Protein 5GKV (pdb70)

InterPro domains:
  IPR001466 Beta-lactamase-related [PF00144] (16-356)
  IPR012338 Beta-lactamase/transpeptidase-like [G3DSA:3.40.710.10] (5-374)
  IPR012338 Beta-lactamase/transpeptidase-like [SSF56601] (8-370)
  IPR052907 Beta-lactamase/esterase domain-containing protein [PTHR43319] (2-372)

Radius of gyration: 19.1 Å; Cα contacts (8 Å, |Δi|>4): 944; chains: 1; bounding box: 43×51×44 Å

Sequence (371 aa):
TDITGVCPDRFAAVREVFEQNFADGGELGARFAFAIEGEVVVDLMGGFADRKRQVPFGPDTLTALFSSTTKAVAALLIARLVDEGRLAYDQAVADVWPEFAQAGKDAVTVEQALSHQAGLSGFPDETDPAIWFDWDATCAKLAAMAPLFPIGSASGYHPVTYGYLAGEIFRRVDGRTMGTALREDICEPLGLDLWIGLPDSEHDRVADLMRPTAMPQFGEINPAVEAAFFKPWSSPKGAAEWRRVEIPSANGHATAPALARLMGALAHGGTLDGRSLITPAGIKAATAERLRGRDLVLPYEISWGAGFMRNEPNFYYGPTAEAFGHSGWGGSCAFADPTRGVSGAYVMNKQGNALIGDPRSVRLIEAAYASL

Structure (mmCIF, N/CA/C/O backbone):
data_5GKV
#
_entry.id   5GKV
#
_cell.length_a   58.277
_cell.length_b   67.308
_cell.length_c   92.093
_cell.angle_alpha   90.000
_cell.angle_beta   90.000
_cell.angle_gamma   90.000
#
_symmetry.space_group_name_H-M   'P 21 21 21'
#
loop_
_entity.id
_entity.type
_entity.pdbx_description
1 polymer 'Esterase A'
2 water water
#
loop_
_atom_site.group_PDB
_atom_site.id
_atom_site.type_symbol
_atom_site.label_atom_id
_atom_site.label_alt_id
_atom_site.label_comp_id
_atom_site.label_asym_id
_atom_site.label_entity_id
_atom_site.label_seq_id
_atom_site.pdbx_PDB_ins_code
_atom_site.Cartn_x
_atom_site.Cartn_y
_atom_site.Cartn_z
_atom_site.occupancy
_atom_s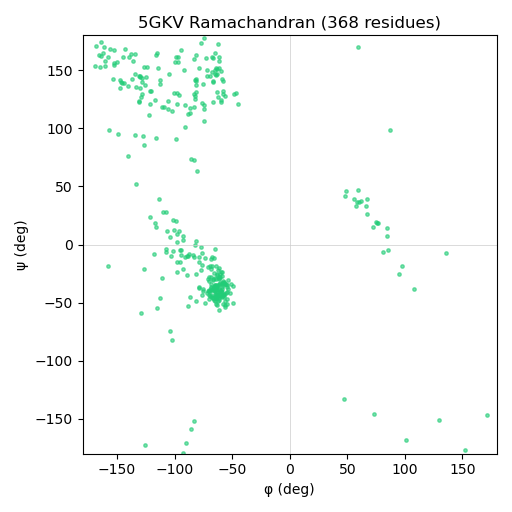ite.B_iso_or_equiv
_atom_site.auth_seq_id
_atom_site.auth_comp_id
_atom_site.auth_asym_id
_atom_site.auth_atom_id
_atom_site.pdbx_PDB_model_num
ATOM 1 N N . THR A 1 14 ? 41.099 12.607 -5.192 1.00 35.71 2 THR A N 1
ATOM 2 C CA . THR A 1 14 ? 41.079 14.076 -5.236 1.00 37.26 2 THR A CA 1
ATOM 3 C C . THR A 1 14 ? 42.004 14.619 -6.335 1.00 37.65 2 THR A C 1
ATOM 4 O O . THR A 1 14 ? 43.161 14.205 -6.450 1.00 44.00 2 THR A O 1
ATOM 8 N N . ASP A 1 15 ? 41.493 15.559 -7.126 1.00 32.55 3 ASP A N 1
ATOM 9 C CA . ASP A 1 15 ? 42.268 16.196 -8.183 1.00 27.65 3 ASP A CA 1
ATOM 10 C C . ASP A 1 15 ? 42.993 17.396 -7.587 1.00 24.55 3 ASP A C 1
ATOM 11 O O . ASP A 1 15 ? 42.356 18.361 -7.155 1.00 27.28 3 ASP A O 1
ATOM 16 N N . ILE A 1 16 ? 44.317 17.316 -7.518 1.00 22.51 4 ILE A N 1
ATOM 17 C CA . ILE A 1 16 ? 45.159 18.422 -7.071 1.00 21.69 4 ILE A CA 1
ATOM 18 C C . ILE A 1 16 ? 45.672 19.119 -8.320 1.00 23.11 4 ILE A C 1
ATOM 19 O O . ILE A 1 16 ? 46.172 18.453 -9.235 1.00 21.38 4 ILE A O 1
ATOM 24 N N . THR A 1 17 ? 45.545 20.444 -8.374 1.00 17.10 5 THR A N 1
ATOM 25 C CA . THR A 1 17 ? 46.002 21.197 -9.534 1.00 17.97 5 THR A CA 1
ATOM 26 C C . THR A 1 17 ? 46.789 22.419 -9.077 1.00 18.85 5 THR A C 1
ATOM 27 O O . THR A 1 17 ? 46.738 22.823 -7.908 1.00 16.56 5 THR A O 1
ATOM 31 N N . GLY A 1 18 ? 47.538 23.004 -10.015 1.00 19.19 6 GLY A N 1
ATOM 32 C CA . GLY A 1 18 ? 48.312 24.196 -9.713 1.00 14.18 6 GLY A CA 1
ATOM 33 C C . GLY A 1 18 ? 49.760 24.071 -10.147 1.00 18.14 6 GLY A C 1
ATOM 34 O O . GLY A 1 18 ? 50.073 23.326 -11.082 1.00 20.93 6 GLY A O 1
ATOM 35 N N . VAL A 1 19 ? 50.665 24.756 -9.463 1.00 16.56 7 VAL A N 1
ATOM 36 C CA . VAL A 1 19 ? 52.075 24.733 -9.821 1.00 16.80 7 VAL A CA 1
ATOM 37 C C . VAL A 1 19 ? 52.856 24.226 -8.619 1.00 19.88 7 VAL A C 1
ATOM 38 O O . VAL A 1 19 ? 52.604 24.635 -7.477 1.00 17.27 7 VAL A O 1
ATOM 42 N N . CYS A 1 20 ? 53.746 23.280 -8.867 1.00 16.50 8 CYS A N 1
ATOM 43 C CA . CYS A 1 20 ? 54.593 22.762 -7.800 1.00 22.58 8 CYS A CA 1
ATOM 44 C C . CYS A 1 20 ? 55.832 22.164 -8.441 1.00 17.28 8 CYS A C 1
ATOM 45 O O . CYS A 1 20 ? 55.786 21.034 -8.942 1.00 21.16 8 CYS A O 1
ATOM 48 N N . PRO A 1 21 ? 56.939 22.905 -8.477 1.00 20.63 9 PRO A N 1
ATOM 49 C CA . PRO A 1 21 ? 58.151 22.395 -9.123 1.00 23.44 9 PRO A CA 1
ATOM 50 C C . PRO A 1 21 ? 58.647 21.134 -8.433 1.00 26.11 9 PRO A C 1
ATOM 51 O O . PRO A 1 21 ? 58.287 20.827 -7.294 1.00 19.61 9 PRO A O 1
ATOM 55 N N . ASP A 1 22 ? 59.480 20.392 -9.170 1.00 19.68 10 ASP A N 1
ATOM 56 C CA . ASP A 1 22 ? 60.118 19.188 -8.647 1.00 23.60 10 ASP A CA 1
ATOM 57 C C . ASP A 1 22 ? 60.774 19.424 -7.280 1.00 21.77 10 ASP A C 1
ATOM 58 O O . ASP A 1 22 ? 60.765 18.539 -6.414 1.00 20.00 10 ASP A O 1
ATOM 63 N N . ARG A 1 23 ? 61.345 20.612 -7.067 1.00 21.67 11 ARG A N 1
ATOM 64 C CA . ARG A 1 23 ? 61.986 20.883 -5.783 1.00 25.13 11 ARG A CA 1
ATOM 65 C C . ARG A 1 23 ? 61.017 20.721 -4.616 1.00 22.36 11 ARG A C 1
ATOM 66 O O . ARG A 1 23 ? 61.429 20.314 -3.521 1.00 22.37 11 ARG A O 1
ATOM 74 N N . PHE A 1 24 ? 59.727 21.004 -4.831 1.00 21.05 12 PHE A N 1
ATOM 75 C CA . PHE A 1 24 ? 58.742 20.996 -3.755 1.00 20.80 12 PHE A CA 1
ATOM 76 C C . PHE A 1 24 ? 57.766 19.826 -3.870 1.00 19.37 12 PHE A C 1
ATOM 77 O O . PHE A 1 24 ? 56.634 19.905 -3.381 1.00 17.29 12 PHE A O 1
ATOM 85 N N . ALA A 1 25 ? 58.207 18.716 -4.476 1.00 19.90 13 ALA A N 1
ATOM 86 C CA . ALA A 1 25 ? 57.338 17.550 -4.615 1.00 16.36 13 ALA A CA 1
ATOM 87 C C . ALA A 1 25 ? 56.775 17.093 -3.276 1.00 16.85 13 ALA A C 1
ATOM 88 O O . ALA A 1 25 ? 55.644 16.614 -3.219 1.00 15.08 13 ALA A O 1
ATOM 90 N N . ALA A 1 26 ? 57.547 17.218 -2.188 1.00 16.21 14 ALA A N 1
ATOM 91 C CA . ALA A 1 26 ? 57.033 16.813 -0.879 1.00 19.52 14 ALA A CA 1
ATOM 92 C C . ALA A 1 26 ? 55.796 17.617 -0.480 1.00 18.58 14 ALA A C 1
ATOM 93 O O . ALA A 1 26 ? 54.898 17.093 0.197 1.00 14.95 14 ALA A O 1
ATOM 95 N N . VAL A 1 27 ? 55.731 18.884 -0.881 1.00 15.12 15 VAL A N 1
ATOM 96 C CA . VAL A 1 27 ? 54.554 19.689 -0.563 1.00 17.45 15 VAL A CA 1
ATOM 97 C C . VAL A 1 27 ? 53.319 19.110 -1.244 1.00 14.99 15 VAL A C 1
ATOM 98 O O . VAL A 1 27 ? 52.262 18.963 -0.620 1.00 19.73 15 VAL A O 1
ATOM 102 N N . ARG A 1 28 ? 53.434 18.772 -2.538 1.00 15.03 16 ARG A N 1
ATOM 103 C CA . ARG A 1 28 ? 52.294 18.176 -3.236 1.00 17.96 16 ARG A CA 1
ATOM 104 C C . ARG A 1 28 ? 51.868 16.870 -2.577 1.00 19.58 16 ARG A C 1
ATOM 105 O O . ARG A 1 28 ? 50.668 16.596 -2.439 1.00 18.55 16 ARG A O 1
ATOM 113 N N . GLU A 1 29 ? 52.836 16.056 -2.139 1.00 18.00 17 GLU A N 1
ATOM 114 C CA . GLU A 1 29 ? 52.502 14.795 -1.477 1.00 18.71 17 GLU A CA 1
ATOM 115 C C . GLU A 1 29 ? 51.702 15.032 -0.200 1.00 16.58 17 GLU A C 1
ATOM 116 O O . GLU A 1 29 ? 50.681 14.369 0.042 1.00 16.43 17 GLU A O 1
ATOM 122 N N . VAL A 1 30 ? 52.172 15.955 0.643 1.00 14.38 18 VAL A N 1
ATOM 123 C CA . VAL A 1 30 ? 51.482 16.267 1.894 1.00 14.89 18 VAL A CA 1
ATOM 124 C C . VAL A 1 30 ? 50.110 16.861 1.613 1.00 14.41 18 VAL A C 1
ATOM 125 O O . VAL A 1 30 ? 49.116 16.506 2.268 1.00 15.91 18 VAL A O 1
ATOM 129 N N . PHE A 1 31 ? 50.039 17.770 0.628 1.00 13.25 19 PHE A N 1
ATOM 130 C CA . PHE A 1 31 ? 48.774 18.370 0.217 1.00 17.33 19 PHE A CA 1
ATOM 131 C C . PHE A 1 31 ? 47.771 17.292 -0.180 1.00 19.09 19 PHE A C 1
ATOM 132 O O . PHE A 1 31 ? 46.646 17.256 0.326 1.00 17.80 19 PHE A O 1
ATOM 140 N N . GLU A 1 32 ? 48.173 16.388 -1.075 1.00 19.26 20 GLU A N 1
ATOM 141 C CA . GLU A 1 32 ? 47.294 15.279 -1.439 1.00 20.55 20 GLU A CA 1
ATOM 142 C C . GLU A 1 32 ? 46.858 14.481 -0.214 1.00 20.92 20 GLU A C 1
ATOM 143 O O . GLU A 1 32 ? 45.692 14.097 -0.103 1.00 20.11 20 GLU A O 1
ATOM 149 N N . GLN A 1 33 ? 47.780 14.217 0.717 1.00 16.41 21 GLN A N 1
ATOM 150 C CA . GLN A 1 33 ? 47.411 13.440 1.895 1.00 19.75 21 GLN A CA 1
ATOM 151 C C . GLN A 1 33 ? 46.398 14.171 2.776 1.00 23.32 21 GLN A C 1
ATOM 152 O O . GLN A 1 33 ? 45.538 13.512 3.375 1.00 21.89 21 GLN A O 1
ATOM 158 N N . ASN A 1 34 ? 46.481 15.516 2.878 1.00 20.84 22 ASN A N 1
ATOM 159 C CA . ASN A 1 34 ? 45.480 16.268 3.651 1.00 20.62 22 ASN A CA 1
ATOM 160 C C . ASN A 1 34 ? 44.063 15.984 3.155 1.00 19.91 22 ASN A C 1
ATOM 161 O O . ASN A 1 34 ? 43.116 15.995 3.947 1.00 18.36 22 ASN A O 1
ATOM 166 N N . PHE A 1 35 ? 43.894 15.758 1.851 1.00 17.91 23 PHE A N 1
ATOM 167 C CA . PHE A 1 35 ? 42.573 15.452 1.315 1.00 19.91 23 PHE A CA 1
ATOM 168 C C . PHE A 1 35 ? 42.150 14.003 1.558 1.00 23.97 23 PHE A C 1
ATOM 169 O O . PHE A 1 35 ? 40.956 13.695 1.445 1.00 18.24 23 PHE A O 1
ATOM 177 N N . ALA A 1 36 ? 43.083 13.119 1.919 1.00 26.17 24 ALA A N 1
ATOM 178 C CA . ALA A 1 36 ? 42.730 11.721 2.156 1.00 28.45 24 ALA A CA 1
ATOM 179 C C . ALA A 1 36 ? 41.854 11.574 3.395 1.00 37.20 24 ALA A C 1
ATOM 180 O O . ALA A 1 36 ? 41.959 12.342 4.360 1.00 32.09 24 ALA A O 1
ATOM 182 N N . ASP A 1 37 ? 40.970 10.573 3.356 1.00 38.49 25 ASP A N 1
ATOM 183 C CA . ASP A 1 37 ? 40.109 10.236 4.497 1.00 42.02 25 ASP A CA 1
ATOM 184 C C . ASP A 1 37 ? 39.282 11.441 4.950 1.00 38.38 25 ASP A C 1
ATOM 185 O O . ASP A 1 37 ? 39.093 11.683 6.145 1.00 33.67 25 ASP A O 1
ATOM 190 N N . GLY A 1 38 ? 38.806 12.215 3.978 1.00 38.76 26 GLY A N 1
ATOM 191 C CA . GLY A 1 38 ? 37.925 13.339 4.257 1.00 32.96 26 GLY A CA 1
ATOM 192 C C . GLY A 1 38 ? 38.513 14.431 5.125 1.00 28.79 26 GLY A C 1
ATOM 193 O O . GLY A 1 38 ? 37.791 15.016 5.940 1.00 24.22 26 GLY A O 1
ATOM 194 N N . GLY A 1 39 ? 39.799 14.743 4.957 1.00 25.17 27 GLY A N 1
ATOM 195 C CA . GLY A 1 39 ? 40.380 15.790 5.785 1.00 23.46 27 GLY A CA 1
ATOM 196 C C . GLY A 1 39 ? 40.061 17.211 5.355 1.00 22.95 27 GLY A C 1
ATOM 197 O O . GLY A 1 39 ? 40.330 18.160 6.111 1.00 20.61 27 GLY A O 1
ATOM 198 N N . GLU A 1 40 ? 39.479 17.379 4.169 1.00 17.85 28 GLU A N 1
ATOM 199 C CA . GLU A 1 40 ? 39.282 18.694 3.576 1.00 13.99 28 GLU A CA 1
ATOM 200 C C . GLU A 1 40 ? 37.902 18.787 2.954 1.00 16.69 28 GLU A C 1
ATOM 201 O O . GLU A 1 40 ? 37.239 17.772 2.694 1.00 18.02 28 GLU A O 1
ATOM 207 N N . LEU A 1 41 ? 37.496 20.031 2.681 1.00 14.95 29 LEU A N 1
ATOM 208 C CA . LEU A 1 41 ? 36.489 20.305 1.658 1.00 13.72 29 LEU A CA 1
ATOM 209 C C . LEU A 1 41 ? 37.221 20.856 0.436 1.00 12.68 29 LEU A C 1
ATOM 210 O O . LEU A 1 41 ? 37.423 20.136 -0.542 1.00 14.54 29 LEU A O 1
ATOM 215 N N . GLY A 1 42 ? 37.668 22.110 0.503 1.00 13.37 30 GLY A N 1
ATOM 216 C CA . GLY A 1 42 ? 38.585 22.641 -0.487 1.00 12.53 30 GLY A CA 1
ATOM 217 C C . GLY A 1 42 ? 39.687 23.433 0.191 1.00 13.73 30 GLY A C 1
ATOM 218 O O . GLY A 1 42 ? 39.538 23.904 1.330 1.00 12.94 30 GLY A O 1
ATOM 219 N N . ALA A 1 43 ? 40.810 23.575 -0.519 1.00 13.95 31 ALA A N 1
ATOM 220 C CA . ALA A 1 43 ? 41.944 24.268 0.079 1.00 13.50 31 ALA A CA 1
ATOM 221 C C . ALA A 1 43 ? 42.911 24.738 -0.999 1.00 13.83 31 ALA A C 1
ATOM 222 O O . ALA A 1 43 ? 42.966 24.192 -2.109 1.00 13.20 31 ALA A O 1
ATOM 224 N N . ARG A 1 44 ? 43.698 25.739 -0.636 1.00 12.54 32 ARG A N 1
ATOM 225 C CA . ARG A 1 44 ? 44.775 26.219 -1.489 1.00 13.97 32 ARG A CA 1
ATOM 226 C C . ARG A 1 44 ? 45.971 26.538 -0.604 1.00 15.60 32 ARG A C 1
ATOM 227 O O . ARG A 1 44 ? 45.819 27.109 0.489 1.00 14.21 32 ARG A O 1
ATOM 235 N N . PHE A 1 45 ? 47.156 26.130 -1.052 1.00 13.96 33 PHE A N 1
ATOM 236 C CA . PHE A 1 45 ? 48.383 26.378 -0.304 1.00 13.80 33 PHE A CA 1
ATOM 237 C C . PHE A 1 45 ? 49.373 27.030 -1.246 1.00 14.85 33 PHE A C 1
ATOM 238 O O . PHE A 1 45 ? 49.627 26.510 -2.336 1.00 13.57 33 PHE A O 1
ATOM 246 N N . ALA A 1 46 ? 49.948 28.140 -0.810 1.00 13.03 34 ALA A N 1
ATOM 247 C CA . ALA A 1 46 ? 50.904 28.881 -1.615 1.00 13.65 34 ALA A CA 1
ATOM 248 C C . ALA A 1 46 ? 52.162 29.119 -0.800 1.00 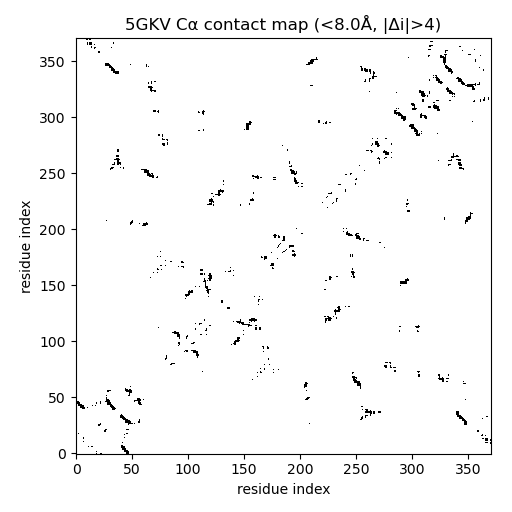16.38 34 ALA A C 1
ATOM 249 O O . ALA A 1 46 ? 52.085 29.431 0.393 1.00 16.94 34 ALA A O 1
ATOM 251 N N . PHE A 1 47 ? 53.315 28.997 -1.461 1.00 13.87 35 PHE A N 1
ATOM 252 C CA . PHE A 1 47 ? 54.611 29.182 -0.827 1.00 14.54 35 PHE A CA 1
ATOM 253 C C . PHE A 1 47 ? 55.442 30.078 -1.727 1.00 18.14 35 PHE A C 1
ATOM 254 O O . PHE A 1 47 ? 55.437 29.909 -2.950 1.00 17.27 35 PHE A O 1
ATOM 262 N N . ALA A 1 48 ? 56.125 31.055 -1.123 1.00 17.46 36 ALA A N 1
ATOM 263 C CA . ALA A 1 48 ? 56.807 32.094 -1.879 1.00 18.58 36 ALA A CA 1
ATOM 264 C C . ALA A 1 48 ? 58.243 32.242 -1.397 1.00 20.36 36 ALA A C 1
ATOM 265 O O . ALA A 1 48 ? 58.539 32.098 -0.209 1.00 17.01 36 ALA A O 1
ATOM 267 N N . ILE A 1 49 ? 59.129 32.538 -2.343 1.00 20.87 37 ILE A N 1
ATOM 268 C CA . ILE A 1 49 ? 60.539 32.780 -2.071 1.00 22.87 37 ILE A CA 1
ATOM 269 C C . ILE A 1 49 ? 60.840 34.175 -2.571 1.00 27.23 37 ILE A C 1
ATOM 270 O O . ILE A 1 49 ? 60.634 34.465 -3.754 1.00 23.55 37 ILE A O 1
ATOM 275 N N . GLU A 1 50 ? 61.296 35.040 -1.668 1.00 26.24 38 GLU A N 1
ATOM 276 C CA . GLU A 1 50 ? 61.568 36.441 -1.975 1.00 27.79 38 GLU A CA 1
ATOM 277 C C . GLU A 1 50 ? 60.394 37.079 -2.707 1.00 28.67 38 GLU A C 1
ATOM 278 O O . GLU A 1 50 ? 60.557 37.757 -3.723 1.00 31.00 38 GLU A O 1
ATOM 284 N N . GLY A 1 51 ? 59.186 36.841 -2.191 1.00 24.25 39 GLY A N 1
ATOM 285 C CA . GLY A 1 51 ? 57.987 37.449 -2.721 1.00 23.44 39 GLY A CA 1
ATOM 286 C C . GLY A 1 51 ? 57.401 36.794 -3.953 1.00 28.73 39 GLY A C 1
ATOM 287 O O . GLY A 1 51 ? 56.308 37.190 -4.381 1.00 32.41 39 GLY A O 1
ATOM 288 N N . GLU A 1 52 ? 58.087 35.812 -4.535 1.00 23.71 40 GLU A N 1
ATOM 289 C CA . GLU A 1 52 ? 57.660 35.127 -5.746 1.00 24.45 40 GLU A CA 1
ATOM 290 C C . GLU A 1 52 ? 56.977 33.821 -5.362 1.00 19.25 40 GLU A C 1
ATOM 291 O O . GLU A 1 52 ? 57.616 32.955 -4.761 1.00 21.37 40 GLU A O 1
ATOM 297 N N . VAL A 1 53 ? 55.709 33.655 -5.749 1.00 20.11 41 VAL A N 1
ATOM 298 C CA . VAL A 1 53 ? 55.010 32.398 -5.467 1.00 21.41 41 VAL A CA 1
ATOM 299 C C . VAL A 1 53 ? 55.661 31.273 -6.268 1.00 18.54 41 VAL A C 1
ATOM 300 O O . VAL A 1 53 ? 55.756 31.351 -7.497 1.00 18.68 41 VAL A O 1
ATOM 304 N N . VAL A 1 54 ? 56.126 30.224 -5.579 1.00 16.44 42 VAL A N 1
ATOM 305 C CA . VAL A 1 54 ? 56.729 29.084 -6.262 1.00 17.03 42 VAL A CA 1
ATOM 306 C C . VAL A 1 54 ? 55.868 27.826 -6.178 1.00 21.69 42 VAL A C 1
ATOM 307 O O . VAL A 1 54 ? 55.930 26.989 -7.088 1.00 20.91 42 VAL A O 1
ATOM 311 N N . VAL A 1 55 ? 55.067 27.668 -5.130 1.00 15.80 43 VAL A N 1
ATOM 312 C CA . VAL A 1 55 ? 54.103 26.578 -5.021 1.00 20.07 43 VAL A CA 1
ATOM 313 C C . VAL A 1 55 ? 52.730 27.207 -4.883 1.00 17.07 43 VAL A C 1
ATOM 314 O O . VAL A 1 55 ? 52.547 28.125 -4.081 1.00 16.05 43 VAL A O 1
ATOM 318 N N . ASP A 1 56 ? 51.771 26.722 -5.661 1.00 17.13 44 ASP A N 1
ATOM 319 C CA . ASP A 1 56 ? 50.395 27.203 -5.555 1.00 14.26 44 ASP A CA 1
ATOM 320 C C . ASP A 1 56 ? 49.501 26.028 -5.938 1.00 15.22 44 ASP A C 1
ATOM 321 O O . ASP A 1 56 ? 49.275 25.783 -7.127 1.00 15.92 44 ASP A O 1
ATOM 326 N N . LEU A 1 57 ? 49.033 25.286 -4.939 1.00 14.19 45 LEU A N 1
ATOM 327 C CA . LEU A 1 57 ? 48.267 24.066 -5.162 1.00 13.59 45 LEU A CA 1
ATOM 328 C C . LEU A 1 57 ? 46.830 24.239 -4.696 1.00 14.55 45 LEU A C 1
ATOM 329 O O . LEU A 1 57 ? 46.582 24.833 -3.643 1.00 14.54 45 LEU A O 1
ATOM 334 N N . MET A 1 58 ? 45.902 23.667 -5.468 1.00 14.23 46 MET A N 1
ATOM 335 C CA . MET A 1 58 ? 44.465 23.727 -5.223 1.00 13.09 46 MET A CA 1
ATOM 336 C C . MET A 1 58 ? 43.903 22.316 -5.159 1.00 14.46 46 MET A C 1
ATOM 337 O O . MET A 1 58 ? 44.336 21.442 -5.910 1.00 14.62 46 MET A O 1
ATOM 342 N N . GLY A 1 59 ? 42.919 22.087 -4.286 1.00 16.04 47 GLY A N 1
ATOM 343 C CA . GLY A 1 59 ? 42.261 20.794 -4.268 1.00 14.10 47 GLY A CA 1
ATOM 344 C C . GLY A 1 59 ? 40.840 20.903 -3.765 1.00 15.42 47 GLY A C 1
ATOM 345 O O . GLY A 1 59 ? 40.483 21.857 -3.061 1.00 14.28 47 GLY A O 1
ATOM 346 N N . GLY A 1 60 ? 40.015 19.925 -4.167 1.00 11.01 48 GLY A N 1
ATOM 347 C CA . GLY A 1 60 ? 38.678 19.827 -3.592 1.00 14.46 48 GLY A CA 1
ATOM 348 C C . GLY A 1 60 ? 37.710 20.898 -4.088 1.00 14.20 48 GLY A C 1
ATOM 349 O O . GLY A 1 60 ? 37.770 21.351 -5.240 1.00 14.10 48 GLY A O 1
ATOM 350 N N . PHE A 1 61 ? 36.811 21.327 -3.189 1.00 13.30 49 PHE A N 1
ATOM 351 C CA . PHE A 1 61 ? 35.576 21.996 -3.594 1.00 14.54 49 PHE A CA 1
ATOM 352 C C . PHE A 1 61 ? 35.327 23.286 -2.832 1.00 13.67 49 PHE A C 1
ATOM 353 O O . PHE A 1 61 ? 35.639 23.405 -1.643 1.00 13.47 49 PHE A O 1
ATOM 361 N N . ALA A 1 62 ? 34.740 24.251 -3.550 1.00 13.24 50 ALA A N 1
ATOM 362 C CA . ALA A 1 62 ? 34.367 25.528 -2.954 1.00 14.95 50 ALA A CA 1
ATOM 363 C C . ALA A 1 62 ? 33.044 25.434 -2.210 1.00 16.07 50 ALA A C 1
ATOM 364 O O . ALA A 1 62 ? 32.812 26.199 -1.275 1.00 14.99 50 ALA A O 1
ATOM 366 N N . ASP A 1 63 ? 32.184 24.487 -2.589 1.00 19.57 51 ASP A N 1
ATOM 367 C CA . ASP A 1 63 ? 30.814 24.416 -2.089 1.00 17.62 51 ASP A CA 1
ATOM 368 C C . ASP A 1 63 ? 30.589 23.163 -1.239 1.00 18.81 51 ASP A C 1
ATOM 369 O O . ASP A 1 63 ? 31.241 22.130 -1.435 1.00 17.75 51 ASP A O 1
ATOM 374 N N . ARG A 1 64 ? 29.649 23.260 -0.285 1.00 18.79 52 ARG A N 1
ATOM 375 C CA . ARG A 1 64 ? 29.361 22.111 0.574 1.00 17.27 52 ARG A CA 1
ATOM 376 C C . ARG A 1 64 ? 28.807 20.928 -0.216 1.00 16.64 52 ARG A C 1
ATOM 377 O O . ARG A 1 64 ? 28.987 19.783 0.199 1.00 19.23 52 ARG A O 1
ATOM 385 N N . LYS A 1 65 ? 28.155 21.175 -1.357 1.00 17.49 53 LYS A N 1
ATOM 386 C CA . LYS A 1 65 ? 27.631 20.095 -2.195 1.00 20.31 53 LYS A CA 1
ATOM 387 C C . LYS A 1 65 ? 28.705 19.371 -3.002 1.00 16.83 53 LYS A C 1
ATOM 388 O O . LYS A 1 65 ? 28.399 18.347 -3.629 1.00 17.26 53 LYS A O 1
ATOM 394 N N . ARG A 1 66 ? 29.945 19.863 -2.991 1.00 17.18 54 ARG A N 1
ATOM 395 C CA . ARG A 1 66 ? 31.055 19.263 -3.746 1.00 16.04 54 ARG A CA 1
ATOM 396 C C . ARG A 1 66 ? 30.757 19.206 -5.244 1.00 18.95 54 ARG A C 1
ATOM 397 O O . ARG A 1 66 ? 31.125 18.247 -5.925 1.00 18.79 54 ARG A O 1
ATOM 405 N N . GLN A 1 67 ? 30.087 20.232 -5.758 1.00 17.71 55 GLN A N 1
ATOM 406 C CA . GLN A 1 67 ? 29.821 20.361 -7.187 1.00 14.30 55 GLN A CA 1
ATOM 407 C C . GLN A 1 67 ? 30.640 21.449 -7.866 1.00 19.53 55 GLN A C 1
ATOM 408 O O . GLN A 1 67 ? 30.553 21.583 -9.090 1.00 18.21 55 GLN A O 1
ATOM 414 N N . VAL A 1 68 ? 31.398 22.245 -7.117 1.00 16.82 56 VAL A N 1
ATOM 415 C CA . VAL A 1 68 ? 32.117 23.400 -7.664 1.00 17.48 56 VAL A CA 1
ATOM 416 C C . VAL A 1 68 ? 33.571 23.305 -7.218 1.00 18.10 56 VAL A C 1
ATOM 417 O O . VAL A 1 68 ? 33.824 23.184 -6.015 1.00 15.93 56 VAL A O 1
ATOM 421 N N . PRO A 1 69 ? 34.548 23.365 -8.113 1.00 18.26 57 PRO A N 1
ATOM 422 C CA . PRO A 1 69 ? 35.942 23.220 -7.670 1.00 15.29 57 PRO A CA 1
ATOM 423 C C . PRO A 1 69 ? 36.428 24.440 -6.896 1.00 15.06 57 PRO A C 1
ATOM 424 O O . PRO A 1 69 ? 36.055 25.583 -7.186 1.00 15.78 57 PRO A O 1
ATOM 428 N N . PHE A 1 70 ? 37.272 24.178 -5.894 1.00 11.91 58 PHE A N 1
ATOM 429 C CA . PHE A 1 70 ? 38.024 25.233 -5.211 1.00 13.65 58 PHE A CA 1
ATOM 430 C C . PHE A 1 70 ? 39.135 25.688 -6.151 1.00 15.60 58 PHE A C 1
ATOM 431 O O . PHE A 1 70 ? 40.119 24.967 -6.344 1.00 15.81 58 PHE A O 1
ATOM 439 N N . GLY A 1 71 ? 38.978 26.870 -6.743 1.00 12.68 59 GLY A N 1
ATOM 440 C CA . GLY A 1 71 ? 39.724 27.218 -7.934 1.00 17.85 59 GLY A CA 1
ATOM 441 C C . GLY A 1 71 ? 40.503 28.513 -7.831 1.00 14.59 59 GLY A C 1
ATOM 442 O O . GLY A 1 71 ? 40.581 29.136 -6.764 1.00 14.51 59 GLY A O 1
ATOM 443 N N . PRO A 1 72 ? 41.087 28.948 -8.959 1.00 17.45 60 PRO A N 1
ATOM 444 C CA . PRO A 1 72 ? 41.965 30.132 -8.934 1.00 16.25 60 PRO A CA 1
ATOM 445 C C . PRO A 1 72 ? 41.318 31.395 -8.402 1.00 15.56 60 PRO A C 1
ATOM 446 O O . PRO A 1 72 ? 42.022 32.222 -7.804 1.00 14.81 60 PRO A O 1
ATOM 450 N N . ASP A 1 73 ? 40.013 31.590 -8.611 1.00 14.47 61 ASP A N 1
ATOM 451 C CA . ASP A 1 73 ? 39.362 32.817 -8.168 1.00 17.64 61 ASP A CA 1
ATOM 452 C C . ASP A 1 73 ? 38.473 32.596 -6.946 1.00 17.95 61 ASP A C 1
ATOM 453 O O . ASP A 1 73 ? 37.701 33.486 -6.576 1.00 16.12 61 ASP A O 1
ATOM 458 N N . THR A 1 74 ? 38.570 31.437 -6.296 1.00 14.22 62 THR A N 1
ATOM 459 C CA . THR A 1 74 ? 37.739 31.170 -5.130 1.00 14.17 62 THR A CA 1
ATOM 460 C C . THR A 1 74 ? 38.253 31.969 -3.930 1.00 14.36 62 THR A C 1
ATOM 461 O O . THR A 1 74 ? 39.395 31.772 -3.503 1.00 13.33 62 THR A O 1
ATOM 465 N N . LEU A 1 75 ? 37.413 32.846 -3.373 1.00 12.20 63 LEU A N 1
ATOM 466 C CA . LEU A 1 75 ? 37.721 33.581 -2.144 1.00 12.45 63 LEU A CA 1
ATOM 467 C C . LEU A 1 75 ? 37.216 32.820 -0.925 1.00 14.96 63 LEU A C 1
ATOM 468 O O . LEU A 1 75 ? 36.217 32.097 -1.002 1.00 16.31 63 LEU A O 1
ATOM 473 N N . THR A 1 76 ? 37.909 32.993 0.210 1.00 12.56 64 THR A N 1
ATOM 474 C CA . THR A 1 76 ? 37.488 32.368 1.465 1.00 14.72 64 THR A CA 1
ATOM 475 C C . THR A 1 76 ? 37.615 33.374 2.596 1.00 13.61 64 THR A C 1
ATOM 476 O O . THR A 1 76 ? 38.567 34.160 2.638 1.00 12.96 64 THR A O 1
ATOM 480 N N . ALA A 1 77 ? 36.664 33.338 3.521 1.00 14.39 65 ALA A N 1
ATOM 481 C CA . ALA A 1 77 ? 36.808 34.091 4.765 1.00 16.33 65 ALA A CA 1
ATOM 482 C C . ALA A 1 77 ? 38.069 33.669 5.522 1.00 13.75 65 ALA A C 1
ATOM 483 O O . ALA A 1 77 ? 38.314 32.484 5.728 1.00 15.41 65 ALA A O 1
ATOM 485 N N . LEU A 1 78 ? 38.853 34.655 5.970 1.00 13.63 66 LEU A N 1
ATOM 486 C CA . LEU A 1 78 ? 40.139 34.403 6.610 1.00 15.32 66 LEU A CA 1
ATOM 487 C C . LEU A 1 78 ? 40.062 34.365 8.131 1.00 14.21 66 LEU A C 1
ATOM 488 O O . LEU A 1 78 ? 41.009 33.897 8.771 1.00 14.44 66 LEU A O 1
ATOM 493 N N . PHE A 1 79 ? 38.968 34.849 8.712 1.00 15.88 67 PHE A N 1
ATOM 494 C CA . PHE A 1 79 ? 38.809 35.030 10.157 1.00 16.48 67 PHE A CA 1
ATOM 495 C C . PHE A 1 79 ? 40.067 35.720 10.684 1.00 16.34 67 PHE A C 1
ATOM 496 O O . PHE A 1 79 ? 40.513 36.695 10.063 1.00 16.87 67 PHE A O 1
ATOM 504 N N . SER A 1 80 ? 40.672 35.246 11.775 1.00 15.87 68 SER A N 1
ATOM 505 C CA A SER A 1 80 ? 41.720 36.022 12.427 0.52 16.92 68 SER A CA 1
ATOM 506 C CA B SER A 1 80 ? 41.719 36.028 12.419 0.48 16.95 68 SER A CA 1
ATOM 507 C C . SER A 1 80 ? 43.024 36.043 11.645 1.00 13.36 68 SER A C 1
ATOM 508 O O . SER A 1 80 ? 43.926 36.790 12.020 1.00 14.66 68 SER A O 1
ATOM 513 N N . THR A 1 81 ? 43.149 35.271 10.556 1.00 14.02 69 THR A N 1
ATOM 514 C CA . THR A 1 81 ? 44.307 35.501 9.698 1.00 15.33 69 THR A CA 1
ATOM 515 C C . THR A 1 81 ? 44.307 36.944 9.198 1.00 13.75 69 THR A C 1
ATOM 516 O O . THR A 1 81 ? 45.371 37.540 8.989 1.00 14.92 69 THR A O 1
ATOM 520 N N . THR A 1 82 ? 43.121 37.557 9.103 1.00 14.05 70 THR A N 1
ATOM 521 C CA . THR A 1 82 ? 43.015 38.980 8.767 1.00 13.11 70 THR A CA 1
ATOM 522 C C . THR A 1 82 ? 43.850 39.880 9.683 1.00 15.35 70 THR A C 1
ATOM 523 O O . THR A 1 82 ? 44.323 40.933 9.250 1.00 13.07 70 THR A O 1
ATOM 527 N N . LYS A 1 83 ? 44.052 39.484 10.946 1.00 14.90 71 LYS A N 1
ATOM 528 C CA . LYS A 1 83 ? 44.791 40.332 11.882 1.00 15.11 71 LYS A CA 1
ATOM 529 C C . LYS A 1 83 ? 46.219 40.612 11.427 1.00 16.13 71 LYS A C 1
ATOM 530 O O . LYS A 1 83 ? 46.790 41.651 11.790 1.00 14.90 71 LYS A O 1
ATOM 536 N N . ALA A 1 84 ? 46.829 39.702 10.657 1.00 15.23 72 ALA A N 1
ATOM 537 C CA . ALA A 1 84 ? 48.158 39.984 10.118 1.00 15.52 72 ALA A CA 1
ATOM 538 C C . ALA A 1 84 ? 48.109 41.152 9.143 1.00 17.39 72 ALA A C 1
ATOM 539 O O . ALA A 1 84 ? 49.055 41.950 9.070 1.00 14.35 72 ALA A O 1
ATOM 541 N N . VAL A 1 85 ? 47.008 41.268 8.387 1.00 14.53 73 VAL A N 1
ATOM 542 C CA . VAL A 1 85 ? 46.836 42.395 7.471 1.00 16.29 73 VAL A CA 1
ATOM 543 C C . VAL A 1 85 ? 46.634 43.688 8.255 1.00 16.52 73 VAL A C 1
ATOM 544 O O . VAL A 1 85 ? 47.233 44.724 7.936 1.00 17.89 73 VAL A O 1
ATOM 548 N N . ALA A 1 86 ? 45.800 43.650 9.300 1.00 14.27 74 ALA A N 1
ATOM 549 C CA . ALA A 1 86 ? 45.631 44.830 10.137 1.00 15.37 74 ALA A CA 1
ATOM 550 C C . ALA A 1 86 ? 46.962 45.255 10.741 1.00 15.53 74 ALA A C 1
ATOM 551 O O . ALA A 1 86 ? 47.284 46.450 10.787 1.00 18.57 74 ALA A O 1
ATOM 553 N N . ALA A 1 87 ? 47.763 44.281 11.185 1.00 16.64 75 ALA A N 1
ATOM 554 C CA . ALA A 1 87 ? 49.045 44.615 11.793 1.00 18.60 75 ALA A CA 1
ATOM 555 C C . ALA A 1 87 ? 49.964 45.294 10.789 1.00 16.45 75 ALA A C 1
ATOM 556 O O . ALA A 1 87 ? 50.627 46.285 11.116 1.00 16.82 75 ALA A O 1
ATOM 558 N N . LEU A 1 88 ? 50.000 44.780 9.557 1.00 16.37 76 LEU A N 1
ATOM 559 C CA . LEU A 1 88 ? 50.810 45.399 8.516 1.00 14.42 76 LEU A CA 1
ATOM 560 C C . LEU A 1 88 ? 50.368 46.836 8.256 1.00 15.13 76 LEU A C 1
ATOM 561 O O . LEU A 1 88 ? 51.204 47.731 8.117 1.00 14.21 76 LEU A O 1
ATOM 566 N N . LEU A 1 89 ? 49.058 47.077 8.173 1.00 14.35 77 LEU A N 1
ATOM 567 C CA . LEU A 1 89 ? 48.582 48.428 7.881 1.00 15.20 77 LEU A CA 1
ATOM 568 C C . LEU A 1 89 ? 49.004 49.409 8.968 1.00 17.36 77 LEU A C 1
ATOM 569 O O . LEU A 1 89 ? 49.418 50.536 8.663 1.00 17.84 77 LEU A O 1
ATOM 574 N N . ILE A 1 90 ? 48.948 48.992 10.239 1.00 15.34 78 ILE A N 1
ATOM 575 C CA . ILE A 1 90 ? 49.436 49.851 11.317 1.00 19.93 78 ILE A CA 1
ATOM 576 C C . ILE A 1 90 ? 50.945 50.034 11.203 1.00 16.82 78 ILE A C 1
ATOM 577 O O . ILE A 1 90 ? 51.459 51.153 11.332 1.00 19.94 78 ILE A O 1
ATOM 582 N N . ALA A 1 91 ? 51.678 48.932 10.975 1.00 17.63 79 ALA A N 1
ATOM 583 C CA . ALA A 1 91 ? 53.134 49.000 10.865 1.00 18.30 79 ALA A CA 1
ATOM 584 C C . ALA A 1 91 ? 53.571 50.018 9.817 1.00 21.67 79 ALA A C 1
ATOM 585 O O . ALA A 1 91 ? 54.589 50.707 9.992 1.00 18.45 79 ALA A O 1
ATOM 587 N N . ARG A 1 92 ? 52.819 50.115 8.719 1.00 16.77 80 ARG A N 1
ATOM 588 C CA . ARG A 1 92 ? 53.112 51.117 7.691 1.00 22.93 80 ARG A CA 1
ATOM 589 C C . ARG A 1 92 ? 52.939 52.545 8.216 1.00 19.93 80 ARG A C 1
ATOM 590 O O . ARG A 1 92 ? 53.788 53.409 7.960 1.00 20.31 80 ARG A O 1
ATOM 598 N N . LEU A 1 93 ? 51.834 52.825 8.927 1.00 18.04 81 LEU A N 1
ATOM 599 C CA . LEU A 1 93 ? 51.654 54.162 9.508 1.00 20.85 81 LEU A CA 1
ATOM 600 C C . LEU A 1 93 ? 52.804 54.534 10.426 1.00 23.42 81 LEU A C 1
ATOM 601 O O . LEU A 1 93 ? 53.263 55.685 10.422 1.00 20.56 81 LEU A O 1
ATOM 606 N N . VAL A 1 94 ? 53.247 53.592 11.262 1.00 17.69 82 VAL A N 1
ATOM 607 C CA . VAL A 1 94 ? 54.356 53.882 12.164 1.00 19.46 82 VAL A CA 1
ATOM 608 C C . VAL A 1 94 ? 55.631 54.128 11.364 1.00 23.02 82 VAL A C 1
ATOM 609 O O . VAL A 1 94 ? 56.352 55.115 11.587 1.00 18.74 82 VAL A O 1
ATOM 613 N N . ASP A 1 95 ? 55.915 53.245 10.408 1.00 17.71 83 ASP A N 1
ATOM 614 C CA . ASP A 1 95 ? 57.112 53.386 9.582 1.00 22.90 83 ASP A CA 1
ATOM 615 C C . ASP A 1 95 ? 57.134 54.717 8.848 1.00 22.45 83 ASP A C 1
ATOM 616 O O . ASP A 1 95 ? 58.208 55.294 8.645 1.00 23.40 83 ASP A O 1
ATOM 621 N N . GLU A 1 96 ? 55.967 55.212 8.440 1.00 18.94 84 GLU A N 1
ATOM 622 C CA . GLU A 1 96 ? 55.851 56.488 7.756 1.00 21.57 84 GLU A CA 1
ATOM 623 C C . GLU A 1 96 ? 55.956 57.679 8.701 1.00 23.28 84 GLU A C 1
ATOM 624 O O . GLU A 1 96 ? 55.918 58.817 8.232 1.00 23.50 84 GLU A O 1
ATOM 630 N N . GLY A 1 97 ? 56.084 57.451 10.005 1.00 23.49 85 GLY A N 1
ATOM 631 C CA . GLY A 1 97 ? 56.166 58.546 10.958 1.00 25.33 85 GLY A CA 1
ATOM 632 C C . GLY A 1 97 ? 54.861 59.247 11.260 1.00 26.71 85 GLY A C 1
ATOM 633 O O . GLY A 1 97 ? 54.881 60.365 11.771 1.00 26.66 85 GLY A O 1
ATOM 634 N N . ARG A 1 98 ? 53.721 58.629 10.971 1.00 21.11 86 ARG A N 1
ATOM 635 C CA . ARG A 1 98 ? 52.426 59.223 11.268 1.00 21.48 86 ARG A CA 1
ATOM 636 C C . ARG A 1 98 ? 51.867 58.766 12.613 1.00 20.24 86 ARG A C 1
ATOM 637 O O . ARG A 1 98 ? 50.824 59.262 13.037 1.00 22.07 86 ARG A O 1
ATOM 645 N N . LEU A 1 99 ? 52.547 57.845 13.281 1.00 21.67 87 LEU A N 1
ATOM 646 C CA . LEU A 1 99 ? 52.099 57.146 14.479 1.00 20.87 87 LEU A CA 1
ATOM 647 C C . LEU A 1 99 ? 53.340 56.508 15.064 1.00 19.51 87 LEU A C 1
ATOM 648 O O . LEU A 1 99 ? 54.294 56.236 14.333 1.00 23.52 87 LEU A O 1
ATOM 653 N N . ALA A 1 100 ? 53.343 56.303 16.376 1.00 18.11 88 ALA A N 1
ATOM 654 C CA . ALA A 1 100 ? 54.459 55.646 17.040 1.00 26.56 88 ALA A CA 1
ATOM 655 C C . ALA A 1 100 ? 53.908 54.513 17.885 1.00 20.53 88 ALA A C 1
ATOM 656 O O . ALA A 1 100 ? 52.814 54.632 18.442 1.00 22.87 88 ALA A O 1
ATOM 658 N N . TYR A 1 101 ? 54.652 53.404 17.948 1.00 18.69 89 TYR A N 1
ATOM 659 C CA . TYR A 1 101 ? 54.171 52.244 18.697 1.00 18.69 89 TYR A CA 1
ATOM 660 C C . TYR A 1 101 ? 54.033 52.549 20.181 1.00 21.51 89 TYR A C 1
ATOM 661 O O . TYR A 1 101 ? 53.178 51.966 20.853 1.00 21.64 89 TYR A O 1
ATOM 670 N N . ASP A 1 102 ? 54.851 53.450 20.722 1.00 20.93 90 ASP A N 1
ATOM 671 C CA . ASP A 1 102 ? 54.754 53.765 22.143 1.00 22.45 90 ASP A CA 1
ATOM 672 C C . ASP A 1 102 ? 53.907 55.007 22.405 1.00 26.41 90 ASP A C 1
ATOM 673 O O . ASP A 1 102 ? 53.904 55.528 23.525 1.00 25.72 90 ASP A O 1
ATOM 678 N N . GLN A 1 103 ? 53.194 55.484 21.392 1.00 24.22 91 GLN A N 1
ATOM 679 C CA . GLN A 1 103 ? 52.250 56.581 21.531 1.00 27.40 91 GLN A CA 1
ATOM 680 C C . GLN A 1 103 ? 50.975 56.095 22.213 1.00 26.99 91 GLN A C 1
ATOM 681 O O . GLN A 1 103 ? 50.480 55.005 21.922 1.00 23.33 91 GLN A O 1
ATOM 687 N N . ALA A 1 104 ? 50.451 56.909 23.132 1.00 23.85 92 ALA A N 1
ATOM 688 C CA . ALA A 1 104 ? 49.180 56.599 23.778 1.00 21.19 92 ALA A CA 1
ATOM 689 C C . ALA A 1 104 ? 48.048 56.569 22.760 1.00 23.31 92 ALA A C 1
ATOM 690 O O . ALA A 1 104 ? 47.900 57.488 21.941 1.00 24.43 92 ALA A O 1
ATOM 692 N N . VAL A 1 105 ? 47.244 55.505 22.814 1.00 19.21 93 VAL A N 1
ATOM 693 C CA . VAL A 1 105 ? 46.054 55.433 21.969 1.00 22.06 93 VAL A CA 1
ATOM 694 C C . VAL A 1 105 ? 45.223 56.695 22.132 1.00 25.82 93 VAL A C 1
ATOM 695 O O . VAL A 1 105 ? 44.714 57.258 21.156 1.00 22.26 93 VAL A O 1
ATOM 699 N N . ALA A 1 106 ? 45.095 57.172 23.372 1.00 25.40 94 ALA A N 1
ATOM 700 C CA . ALA A 1 106 ? 44.281 58.351 23.638 1.00 25.76 94 ALA A CA 1
ATOM 701 C C . ALA A 1 106 ? 44.775 59.573 22.881 1.00 27.14 94 ALA A C 1
ATOM 702 O O . ALA A 1 106 ? 43.986 60.493 22.635 1.00 26.13 94 ALA A O 1
ATOM 704 N N . ASP A 1 107 ? 46.056 59.602 22.501 1.00 24.55 95 ASP A N 1
ATOM 705 C CA . ASP A 1 107 ? 46.574 60.747 21.761 1.00 25.07 95 ASP A CA 1
ATOM 706 C C . ASP A 1 107 ? 45.885 60.911 20.412 1.00 30.16 95 ASP A C 1
ATOM 707 O O . ASP A 1 107 ? 45.656 62.041 19.966 1.00 25.09 95 ASP A O 1
ATOM 712 N N . VAL A 1 108 ? 45.535 59.806 19.742 1.00 23.94 96 VAL A N 1
ATOM 713 C CA . VAL A 1 108 ? 44.836 59.910 18.461 1.00 25.66 96 VAL A CA 1
ATOM 714 C C . VAL A 1 108 ? 43.347 59.614 18.584 1.00 26.65 96 VAL A C 1
ATOM 715 O O . VAL A 1 108 ? 42.595 59.868 17.628 1.00 24.68 96 VAL A O 1
ATOM 719 N N . TRP A 1 109 ? 42.896 59.116 19.735 1.00 27.00 97 TRP A N 1
ATOM 720 C CA . TRP A 1 109 ? 41.512 58.691 19.946 1.00 24.14 97 TRP A CA 1
ATOM 721 C C . TRP A 1 109 ? 41.142 59.147 21.351 1.00 29.09 97 TRP A C 1
AT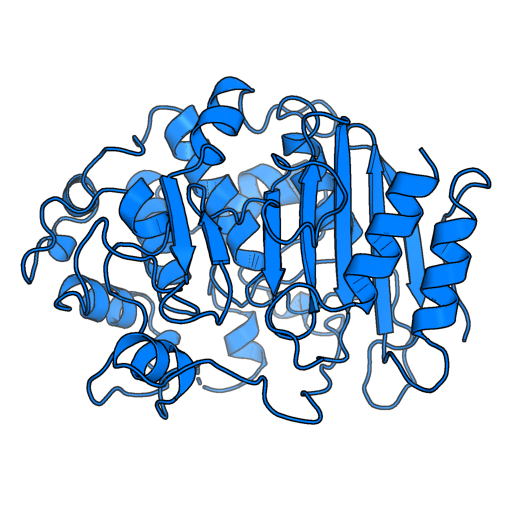OM 722 O O . TRP A 1 109 ? 41.133 58.352 22.304 1.00 24.89 97 TRP A O 1
ATOM 733 N N . PRO A 1 110 ? 40.873 60.448 21.526 1.00 28.70 98 PRO A N 1
ATOM 734 C CA . PRO A 1 110 ? 40.766 61.006 22.888 1.00 28.42 98 PRO A CA 1
ATOM 735 C C . PRO A 1 110 ? 39.739 60.310 23.754 1.00 26.72 98 PRO A C 1
ATOM 736 O O . PRO A 1 110 ? 39.955 60.175 24.968 1.00 25.62 98 PRO A O 1
ATOM 740 N N . GLU A 1 111 ? 38.643 59.835 23.157 1.00 25.67 99 GLU A N 1
ATOM 741 C CA . GLU A 1 111 ? 37.611 59.139 23.916 1.00 30.81 99 GLU A CA 1
ATOM 742 C C . GLU A 1 111 ? 38.122 57.853 24.556 1.00 28.27 99 GLU A C 1
ATOM 743 O O . GLU A 1 111 ? 37.535 57.390 25.543 1.00 25.35 99 GLU A O 1
ATOM 749 N N . PHE A 1 112 ? 39.207 57.280 24.028 1.00 25.44 100 PHE A N 1
ATOM 750 C CA . PHE A 1 112 ? 39.762 56.048 24.584 1.00 25.78 100 PHE A CA 1
ATOM 751 C C . PHE A 1 112 ? 40.288 56.225 26.005 1.00 26.87 100 PHE A C 1
ATOM 752 O O . PHE A 1 112 ? 40.489 55.228 26.704 1.00 24.86 100 PHE A O 1
ATOM 760 N N . ALA A 1 113 ? 40.553 57.461 26.439 1.00 23.14 101 ALA A N 1
ATOM 761 C CA . ALA A 1 113 ? 41.160 57.658 27.750 1.00 28.29 101 ALA A CA 1
ATOM 762 C C . ALA A 1 113 ? 40.254 57.231 28.905 1.00 32.38 101 ALA A C 1
ATOM 763 O O . ALA A 1 113 ? 40.740 57.121 30.037 1.00 27.61 101 ALA A O 1
ATOM 765 N N . GLN A 1 114 ? 38.972 56.966 28.655 1.00 27.61 102 GLN A N 1
ATOM 766 C CA . GLN A 1 114 ? 38.043 56.665 29.737 1.00 26.69 102 GLN A CA 1
ATOM 767 C C . GLN A 1 114 ? 38.452 55.409 30.509 1.00 35.08 102 GLN A C 1
ATOM 768 O O . GLN A 1 114 ? 39.194 54.544 30.015 1.00 28.47 102 GLN A O 1
ATOM 774 N N . ALA A 1 115 ? 37.950 55.326 31.751 1.00 28.44 103 ALA A N 1
ATOM 775 C CA . ALA A 1 115 ? 38.090 54.144 32.606 1.00 25.37 103 ALA A CA 1
ATOM 776 C C . ALA A 1 115 ? 39.548 53.767 32.839 1.00 28.17 103 ALA A C 1
ATOM 777 O O . ALA A 1 115 ? 39.884 52.586 32.964 1.00 31.37 103 ALA A O 1
ATOM 779 N N . GLY A 1 116 ? 40.428 54.760 32.898 1.00 28.68 104 GLY A N 1
ATOM 780 C CA . GLY A 1 116 ? 41.807 54.503 33.258 1.00 27.59 104 GLY A CA 1
ATOM 781 C C . GLY A 1 116 ? 42.732 54.064 32.140 1.00 31.80 104 GLY A C 1
ATOM 782 O O . GLY A 1 116 ? 43.842 53.603 32.433 1.00 30.75 104 GLY A O 1
ATOM 783 N N . LYS A 1 117 ? 42.334 54.202 30.872 1.00 31.85 105 LYS A N 1
ATOM 784 C CA . LYS A 1 117 ? 43.152 53.749 29.748 1.00 26.89 105 LYS A CA 1
ATOM 785 C C . LYS A 1 117 ? 43.958 54.879 29.091 1.00 27.47 105 LYS A C 1
ATOM 786 O O . LYS A 1 117 ? 44.408 54.725 27.953 1.00 22.70 105 LYS A O 1
ATOM 792 N N . ASP A 1 118 ? 44.183 55.991 29.794 1.00 28.08 106 ASP A N 1
ATOM 793 C CA . ASP A 1 118 ? 44.790 57.164 29.164 1.00 25.94 106 ASP A CA 1
ATOM 794 C C . ASP A 1 118 ? 46.245 56.949 28.764 1.00 24.14 106 ASP A C 1
ATOM 795 O O . ASP A 1 118 ? 46.750 57.709 27.937 1.00 25.41 106 ASP A O 1
ATOM 800 N N . ALA A 1 119 ? 46.931 55.949 29.326 1.00 24.32 107 ALA A N 1
ATOM 801 C CA . ALA A 1 119 ? 48.326 55.681 28.992 1.00 26.52 107 ALA A CA 1
ATOM 802 C C . ALA A 1 119 ? 48.534 54.426 28.145 1.00 25.15 107 ALA A C 1
ATOM 803 O O . ALA A 1 119 ? 49.679 54.132 27.782 1.00 25.50 107 ALA A O 1
ATOM 805 N N . VAL A 1 120 ? 47.480 53.663 27.849 1.00 23.01 108 VAL A N 1
ATOM 806 C CA . VAL A 1 120 ? 47.635 52.481 26.998 1.00 20.26 108 VAL A CA 1
ATOM 807 C C . VAL A 1 120 ? 48.224 52.895 25.657 1.00 21.87 108 VAL A C 1
ATOM 808 O O . VAL A 1 120 ? 47.721 53.816 25.004 1.00 22.20 108 VAL A O 1
ATOM 812 N N . THR A 1 121 ? 49.283 52.214 25.229 1.00 21.39 109 THR A N 1
ATOM 813 C CA . THR A 1 121 ? 49.924 52.578 23.972 1.00 23.78 109 THR A CA 1
ATOM 814 C C . THR A 1 121 ? 49.407 51.746 22.794 1.00 21.25 109 THR A C 1
ATOM 815 O O . THR A 1 121 ? 48.727 50.724 22.954 1.00 19.94 109 THR A O 1
ATOM 819 N N . VAL A 1 122 ? 49.765 52.205 21.587 1.00 18.70 110 VAL A N 1
ATOM 820 C CA . VAL A 1 122 ? 49.422 51.485 20.360 1.00 19.50 110 VAL A CA 1
ATOM 821 C C . VAL A 1 122 ? 49.915 50.041 20.429 1.00 17.87 110 VAL A C 1
ATOM 822 O O . VAL A 1 122 ? 49.146 49.096 20.223 1.00 16.39 110 VAL A O 1
ATOM 826 N N . GLU A 1 123 ? 51.196 49.842 20.752 1.00 18.41 111 GLU A N 1
ATOM 827 C CA . GLU A 1 123 ? 51.724 48.481 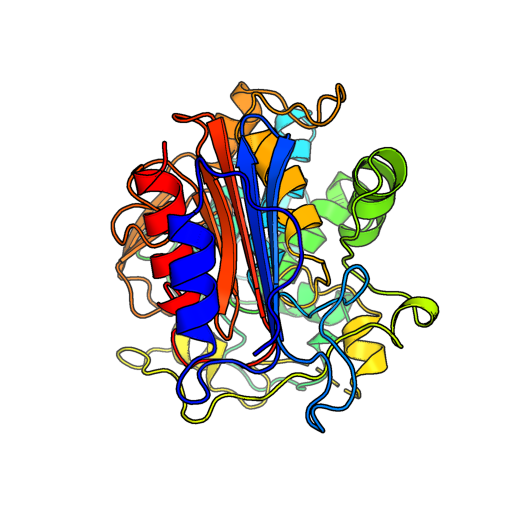20.715 1.00 19.55 111 GLU A CA 1
ATOM 828 C C . GLU A 1 123 ? 51.145 47.618 21.839 1.00 21.09 111 GLU A C 1
ATOM 829 O O . GLU A 1 123 ? 51.010 46.399 21.672 1.00 18.30 111 GLU A O 1
ATOM 835 N N . GLN A 1 124 ? 50.760 48.224 22.967 1.00 18.09 112 GLN A N 1
ATOM 836 C CA . GLN A 1 124 ? 50.089 47.460 24.018 1.00 17.43 112 GLN A CA 1
ATOM 837 C C . GLN A 1 124 ? 48.736 46.949 23.535 1.00 17.27 112 GLN A C 1
ATOM 838 O O . GLN A 1 124 ? 48.375 45.788 23.778 1.00 19.82 112 GLN A O 1
ATOM 844 N N . ALA A 1 125 ? 47.984 47.803 22.834 1.00 15.74 113 ALA A N 1
ATOM 845 C CA . ALA A 1 125 ? 46.690 47.404 22.283 1.00 19.01 113 ALA A CA 1
ATOM 846 C C . ALA A 1 125 ? 46.842 46.281 21.271 1.00 18.80 113 ALA A C 1
ATOM 847 O O . ALA A 1 125 ? 46.055 45.324 21.268 1.00 15.24 113 ALA A O 1
ATOM 849 N N . LEU A 1 126 ? 47.832 46.394 20.387 1.00 16.03 114 LEU A N 1
ATOM 850 C CA . LEU A 1 126 ? 47.978 45.428 19.303 1.00 17.73 114 LEU A CA 1
ATOM 851 C C . LEU A 1 126 ? 48.557 44.105 19.769 1.00 17.32 114 LEU A C 1
ATOM 852 O O . LEU A 1 126 ? 48.395 43.106 19.064 1.00 17.84 114 LEU A O 1
ATOM 857 N N . SER A 1 127 ? 49.181 44.058 20.950 1.00 17.25 115 SER A N 1
ATOM 858 C CA . SER A 1 127 ? 49.669 42.808 21.513 1.00 17.34 115 SER A CA 1
ATOM 859 C C . SER A 1 127 ? 48.739 42.247 22.596 1.00 14.48 115 SER A C 1
ATOM 860 O O . SER A 1 127 ? 49.164 41.412 23.404 1.00 13.92 115 SER A O 1
ATOM 863 N N . HIS A 1 128 ? 47.474 42.668 22.603 1.00 13.68 116 HIS A N 1
ATOM 864 C CA . HIS A 1 128 ? 46.425 42.068 23.415 1.00 16.62 116 HIS A CA 1
ATOM 865 C C . HIS A 1 128 ? 46.669 42.283 24.903 1.00 18.36 116 HIS A C 1
ATOM 866 O O . HIS A 1 128 ? 46.301 41.451 25.728 1.00 17.09 116 HIS A O 1
ATOM 873 N N . GLN A 1 129 ? 47.266 43.425 25.254 1.00 17.52 117 GLN A N 1
ATOM 874 C CA . GLN A 1 129 ? 47.550 43.743 26.645 1.00 20.04 117 GLN A CA 1
ATOM 875 C C . GLN A 1 129 ? 46.519 44.660 27.283 1.00 21.18 117 GLN A C 1
ATOM 876 O O . GLN A 1 129 ? 46.508 44.782 28.516 1.00 22.52 117 GLN A O 1
ATOM 882 N N . ALA A 1 130 ? 45.663 45.311 26.487 1.00 21.23 118 ALA A N 1
ATOM 883 C CA . ALA A 1 130 ? 44.829 46.401 26.985 1.00 20.45 118 ALA A CA 1
ATOM 884 C C . ALA A 1 130 ? 43.569 45.933 27.710 1.00 21.47 118 ALA A C 1
ATOM 885 O O . ALA A 1 130 ? 42.755 46.778 28.091 1.00 16.74 118 ALA A O 1
ATOM 887 N N . GLY A 1 131 ? 43.367 44.627 27.887 1.00 18.58 119 GLY A N 1
ATOM 888 C CA . GLY A 1 131 ? 42.294 44.167 28.744 1.00 19.11 119 GLY A CA 1
ATOM 889 C C . GLY A 1 131 ? 40.901 44.272 28.178 1.00 18.92 119 GLY A C 1
ATOM 890 O O . GLY A 1 131 ? 39.936 44.212 28.942 1.00 17.93 119 GLY A O 1
ATOM 891 N N . LEU A 1 132 ? 40.758 44.393 26.859 1.00 16.79 120 LEU A N 1
ATOM 892 C CA . LEU A 1 132 ? 39.454 44.569 26.227 1.00 15.79 120 LEU A CA 1
ATOM 893 C C . LEU A 1 132 ? 39.085 43.350 25.377 1.00 19.97 120 LEU A C 1
ATOM 894 O O . LEU A 1 132 ? 38.489 43.481 24.301 1.00 16.82 120 LEU A O 1
ATOM 899 N N . SER A 1 133 ? 39.405 42.149 25.886 1.00 18.19 121 SER A N 1
ATOM 900 C CA . SER A 1 133 ? 39.313 40.917 25.096 1.00 19.01 121 SER A CA 1
ATOM 901 C C . SER A 1 133 ? 37.901 40.670 24.571 1.00 18.77 121 SER A C 1
ATOM 902 O O . SER A 1 133 ? 37.727 40.116 23.479 1.00 16.98 121 SER A O 1
ATOM 905 N N . GLY A 1 134 ? 36.893 41.069 25.329 1.00 19.24 122 GLY A N 1
ATOM 906 C CA . GLY A 1 134 ? 35.507 41.042 24.900 1.00 19.08 122 GLY A CA 1
ATOM 907 C C . GLY A 1 134 ? 34.720 41.921 25.849 1.00 23.21 122 GLY A C 1
ATOM 908 O O . GLY A 1 134 ? 35.257 42.443 26.830 1.00 21.40 122 GLY A O 1
ATOM 909 N N . PHE A 1 135 ? 33.449 42.107 25.527 1.00 20.09 123 PHE A N 1
ATOM 910 C CA . PHE A 1 135 ? 32.554 42.833 26.419 1.00 22.44 123 PHE A CA 1
ATOM 911 C C . PHE A 1 135 ? 32.029 41.884 27.497 1.00 24.75 123 PHE A C 1
ATOM 912 O O . PHE A 1 135 ? 31.371 40.894 27.166 1.00 23.72 123 PHE A O 1
ATOM 920 N N . PRO A 1 136 ? 32.301 42.136 28.787 1.00 27.70 124 PRO A N 1
ATOM 921 C CA . PRO A 1 136 ? 31.772 41.241 29.833 1.00 26.53 124 PRO A CA 1
ATOM 922 C C . PRO A 1 136 ? 30.298 41.459 30.136 1.00 29.55 124 PRO A C 1
ATOM 923 O O . PRO A 1 136 ? 29.645 40.540 30.644 1.00 33.07 124 PRO A O 1
ATOM 927 N N . ASP A 1 137 ? 29.756 42.627 29.821 1.00 31.71 125 ASP A N 1
ATOM 928 C CA . ASP A 1 137 ? 28.412 43.040 30.190 1.00 33.94 125 ASP A CA 1
ATOM 929 C C . ASP A 1 137 ? 27.440 42.845 29.030 1.00 39.09 125 ASP A C 1
ATOM 930 O O . ASP A 1 137 ? 27.827 42.829 27.858 1.00 32.57 125 ASP A O 1
ATOM 935 N N . GLU A 1 138 ? 26.157 42.732 29.379 1.00 36.72 126 GLU A N 1
ATOM 936 C CA . GLU A 1 138 ? 25.103 42.474 28.402 1.00 41.21 126 GLU A CA 1
ATOM 937 C C . GLU A 1 138 ? 25.218 43.414 27.205 1.00 35.15 126 GLU A C 1
ATOM 938 O O . GLU A 1 138 ? 25.343 44.627 27.362 1.00 38.09 126 GLU A O 1
ATOM 944 N N . THR A 1 139 ? 25.194 42.848 26.003 1.00 35.11 127 THR A N 1
ATOM 945 C CA . THR A 1 139 ? 25.447 43.638 24.809 1.00 35.26 127 THR A CA 1
ATOM 946 C C . THR A 1 139 ? 24.607 43.102 23.662 1.00 39.71 127 THR A C 1
ATOM 947 O O . THR A 1 139 ? 24.460 41.885 23.508 1.00 40.04 127 THR A O 1
ATOM 951 N N . ASP A 1 140 ? 24.045 44.018 22.880 1.00 36.85 128 ASP A N 1
ATOM 952 C CA . ASP A 1 140 ? 23.329 43.656 21.667 1.00 39.45 128 ASP A CA 1
ATOM 953 C C . ASP A 1 140 ? 24.291 42.923 20.740 1.00 38.08 128 ASP A C 1
ATOM 954 O O . ASP A 1 140 ? 25.360 43.464 20.428 1.00 39.33 128 ASP A O 1
ATOM 959 N N . PRO A 1 141 ? 23.968 41.704 20.290 1.00 39.77 129 PRO A N 1
ATOM 960 C CA . PRO A 1 141 ? 24.899 40.969 19.415 1.00 36.24 129 PRO A CA 1
ATOM 961 C C . PRO A 1 141 ? 25.088 41.587 18.037 1.00 38.85 129 PRO A C 1
ATOM 962 O O . PRO A 1 141 ? 25.999 41.158 17.312 1.00 38.18 129 PRO A O 1
ATOM 966 N N . ALA A 1 142 ? 24.275 42.567 17.642 1.00 40.32 130 ALA A N 1
ATOM 967 C CA . ALA A 1 142 ? 24.469 43.246 16.364 1.00 39.25 130 ALA A CA 1
ATOM 968 C C . ALA A 1 142 ? 25.321 44.503 16.486 1.00 37.07 130 ALA A C 1
ATOM 969 O O . ALA A 1 142 ? 25.492 45.215 15.486 1.00 35.27 130 ALA A O 1
ATOM 971 N N . ILE A 1 143 ? 25.854 44.795 17.680 1.00 33.75 131 ILE A N 1
ATOM 972 C CA . ILE A 1 143 ? 26.659 46.002 17.856 1.00 31.62 131 ILE A CA 1
ATOM 973 C C . ILE A 1 143 ? 27.831 45.998 16.894 1.00 31.67 131 ILE A C 1
ATOM 974 O O . ILE A 1 143 ? 28.231 47.055 16.389 1.00 31.17 131 ILE A O 1
ATOM 979 N N . TRP A 1 144 ? 28.361 44.807 16.582 1.00 27.22 132 TRP A N 1
ATOM 980 C CA . TRP A 1 144 ? 29.549 44.691 15.745 1.00 30.09 132 TRP A CA 1
ATOM 981 C C . TRP A 1 144 ? 29.327 45.276 14.351 1.00 33.37 132 TRP A C 1
ATOM 982 O O . TRP A 1 144 ? 30.291 45.682 13.696 1.00 29.26 132 TRP A O 1
ATOM 993 N N . PHE A 1 145 ? 28.075 45.332 13.880 1.00 32.92 133 PHE A N 1
ATOM 994 C CA . PHE A 1 145 ? 27.772 45.931 12.581 1.00 35.12 133 PHE A CA 1
ATOM 995 C C . PHE A 1 145 ? 27.647 47.449 12.631 1.00 39.56 133 PHE A C 1
ATOM 996 O O . PHE A 1 145 ? 27.407 48.073 11.591 1.00 43.12 133 PHE A O 1
ATOM 1004 N N . ASP A 1 146 ? 27.806 48.051 13.804 1.00 34.49 134 ASP A N 1
ATOM 1005 C CA . ASP A 1 146 ? 27.771 49.495 13.987 1.00 33.77 134 ASP A CA 1
ATOM 1006 C C . ASP A 1 146 ? 29.161 49.902 14.465 1.00 32.74 134 ASP A C 1
ATOM 1007 O O . ASP A 1 146 ? 29.423 49.904 15.671 1.00 31.10 134 ASP A O 1
ATOM 1012 N N . TRP A 1 147 ? 30.034 50.253 13.513 1.00 31.74 135 TRP A N 1
ATOM 1013 C CA . TRP A 1 147 ? 31.422 50.586 13.830 1.00 29.91 135 TRP A CA 1
ATOM 1014 C C . TRP A 1 147 ? 31.516 51.582 14.981 1.00 33.09 135 TRP A C 1
ATOM 1015 O O . TRP A 1 147 ? 32.246 51.358 15.955 1.00 28.31 135 TRP A O 1
ATOM 1026 N N . ASP A 1 148 ? 30.770 52.685 14.891 1.00 30.95 136 ASP A N 1
ATOM 1027 C CA . ASP A 1 148 ? 30.886 53.737 15.899 1.00 32.00 136 ASP A CA 1
ATOM 1028 C C . ASP A 1 148 ? 30.404 53.264 17.266 1.00 31.58 136 ASP A C 1
ATOM 1029 O O . ASP A 1 148 ? 30.999 53.614 18.292 1.00 29.99 136 ASP A O 1
ATOM 1034 N N . ALA A 1 149 ? 29.330 52.476 17.313 1.00 29.27 137 ALA A N 1
ATOM 1035 C CA . ALA A 1 149 ? 28.855 52.010 18.614 1.00 30.21 137 ALA A CA 1
ATOM 1036 C C . ALA A 1 149 ? 29.842 51.033 19.249 1.00 27.16 137 ALA A C 1
ATOM 1037 O O . ALA A 1 149 ? 30.061 51.069 20.467 1.00 27.85 137 ALA A O 1
ATOM 1039 N N . THR A 1 150 ? 30.474 50.173 18.442 1.00 27.32 138 THR A N 1
ATOM 1040 C CA . THR A 1 150 ? 31.463 49.249 18.997 1.00 27.47 138 THR A CA 1
ATOM 1041 C C . THR A 1 150 ? 32.663 50.012 19.560 1.00 27.31 138 THR A C 1
ATOM 1042 O O . THR A 1 150 ? 33.082 49.779 20.703 1.00 23.33 138 THR A O 1
ATOM 1046 N N . CYS A 1 151 ? 33.216 50.951 18.780 1.00 24.21 139 CYS A N 1
ATOM 1047 C CA . CYS A 1 151 ? 34.367 51.719 19.259 1.00 23.37 139 CYS A CA 1
ATOM 1048 C C . CYS A 1 151 ? 34.014 52.538 20.493 1.00 27.09 139 CYS A C 1
ATOM 1049 O O . CYS A 1 151 ? 34.837 52.690 21.405 1.00 24.36 139 CYS A O 1
ATOM 1052 N N . ALA A 1 152 ? 32.805 53.097 20.532 1.00 27.11 140 ALA A N 1
ATOM 1053 C CA . ALA A 1 152 ? 32.406 53.869 21.703 1.00 27.10 140 ALA A CA 1
ATOM 1054 C C . ALA A 1 152 ? 32.365 52.985 22.943 1.00 28.04 140 ALA A C 1
ATOM 1055 O O . ALA A 1 152 ? 32.817 53.391 24.023 1.00 25.88 140 ALA A O 1
ATOM 1057 N N . LYS A 1 153 ? 31.863 51.757 22.798 1.00 26.85 141 LYS A N 1
ATOM 1058 C CA . LYS A 1 153 ? 31.794 50.854 23.944 1.00 27.97 141 LYS A CA 1
ATOM 1059 C C . LYS A 1 153 ? 33.188 50.446 24.411 1.00 25.76 141 LYS A C 1
ATOM 1060 O O . LYS A 1 153 ? 33.445 50.368 25.619 1.00 22.98 141 LYS A O 1
ATOM 1066 N N . LEU A 1 154 ? 34.106 50.200 23.470 1.00 24.93 142 LEU A N 1
ATOM 1067 C CA . LEU A 1 154 ? 35.490 49.909 23.835 1.00 26.65 142 LEU A CA 1
ATOM 1068 C C . LEU A 1 154 ? 36.140 51.109 24.515 1.00 25.49 142 LEU A C 1
ATOM 1069 O O . LEU A 1 154 ? 36.826 50.968 25.538 1.00 23.72 142 LEU A O 1
ATOM 1074 N N . ALA A 1 155 ? 35.946 52.307 23.950 1.00 24.72 143 ALA A N 1
ATOM 1075 C CA . ALA A 1 155 ? 36.547 53.498 24.535 1.00 21.82 143 ALA A CA 1
ATOM 1076 C C . ALA A 1 155 ? 36.105 53.694 25.978 1.00 23.02 143 ALA A C 1
ATOM 1077 O O . ALA A 1 155 ? 36.886 54.175 26.808 1.00 23.80 143 ALA A O 1
ATOM 1079 N N . ALA A 1 156 ? 34.877 53.300 26.300 1.00 22.33 144 ALA A N 1
ATOM 1080 C CA . ALA A 1 156 ? 34.348 53.482 27.644 1.00 26.72 144 ALA A CA 1
ATOM 1081 C C . ALA A 1 156 ? 34.662 52.320 28.576 1.00 30.36 144 ALA A C 1
ATOM 1082 O O . ALA A 1 156 ? 34.450 52.444 29.785 1.00 28.14 144 ALA A O 1
ATOM 1084 N N . MET A 1 157 ? 35.188 51.212 28.061 1.00 23.59 145 MET A N 1
ATOM 1085 C CA . MET A 1 157 ? 35.292 49.997 28.858 1.00 25.37 145 MET A CA 1
ATOM 1086 C C . MET A 1 157 ? 36.506 50.010 29.784 1.00 22.54 145 MET A C 1
ATOM 1087 O O . MET A 1 157 ? 37.592 50.478 29.422 1.00 21.03 145 MET A O 1
ATOM 1092 N N . ALA A 1 158 ? 36.306 49.493 31.009 1.00 22.54 146 ALA A N 1
ATOM 1093 C CA . ALA A 1 158 ? 37.397 49.275 31.948 1.00 22.92 146 ALA A CA 1
ATOM 1094 C C . ALA A 1 158 ? 38.122 4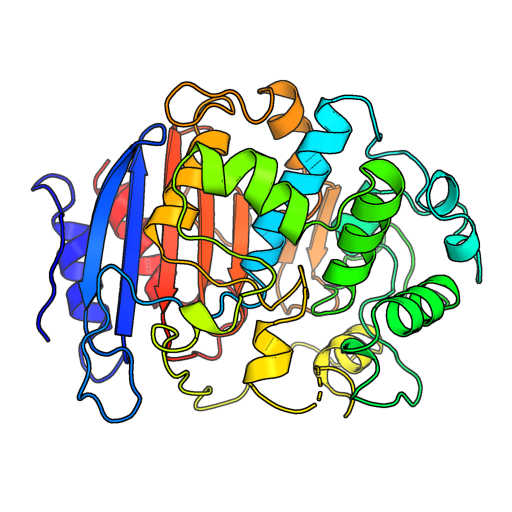7.968 31.622 1.00 21.00 146 ALA A C 1
ATOM 1095 O O . ALA A 1 158 ? 37.475 46.967 31.322 1.00 21.33 146 ALA A O 1
ATOM 1097 N N . PRO A 1 159 ? 39.458 47.956 31.670 1.00 21.29 147 PRO A N 1
ATOM 1098 C CA . PRO A 1 159 ? 40.209 46.748 31.308 1.00 20.19 147 PRO A CA 1
ATOM 1099 C C . PRO A 1 159 ? 39.937 45.588 32.253 1.00 19.57 147 PRO A C 1
ATOM 1100 O O . PRO A 1 159 ? 39.780 45.763 33.464 1.00 19.57 147 PRO A O 1
ATOM 1104 N N . LEU A 1 160 ? 39.952 44.387 31.686 1.00 19.90 148 LEU A N 1
ATOM 1105 C CA . LEU A 1 160 ? 39.705 43.159 32.436 1.00 18.22 148 LEU A CA 1
ATOM 1106 C C . LEU A 1 160 ? 40.943 42.617 33.138 1.00 16.29 148 LEU A C 1
ATOM 1107 O O . LEU A 1 160 ? 40.817 41.655 33.901 1.00 16.78 148 LEU A O 1
ATOM 1112 N N . PHE A 1 161 ? 42.124 43.160 32.867 1.00 15.70 149 PHE A N 1
ATOM 1113 C CA . PHE A 1 161 ? 43.372 42.685 33.452 1.00 17.80 149 PHE A CA 1
ATOM 1114 C C . PHE A 1 161 ? 44.454 43.749 33.214 1.00 18.78 149 PHE A C 1
ATOM 1115 O O . PHE A 1 161 ? 44.268 44.651 32.386 1.00 21.84 149 PHE A O 1
ATOM 1123 N N . PRO A 1 162 ? 45.563 43.683 33.949 1.00 16.25 150 PRO A N 1
ATOM 1124 C CA . PRO A 1 162 ? 46.537 44.777 33.904 1.00 22.43 150 PRO A CA 1
ATOM 1125 C C . PRO A 1 162 ? 47.418 44.711 32.670 1.00 23.09 150 PRO A C 1
ATOM 1126 O O . PRO A 1 162 ? 47.675 43.636 32.113 1.00 20.45 150 PRO A O 1
ATOM 1130 N N . ILE A 1 163 ? 47.873 45.897 32.252 1.00 23.29 151 ILE A N 1
ATOM 1131 C CA . ILE A 1 163 ? 48.930 45.989 31.255 1.00 22.74 151 ILE A CA 1
ATOM 1132 C C . ILE A 1 163 ? 50.163 45.250 31.759 1.00 25.42 151 ILE A C 1
ATOM 1133 O O . ILE A 1 163 ? 50.507 45.321 32.950 1.00 25.57 151 ILE A O 1
ATOM 1138 N N . GLY A 1 164 ? 50.839 44.539 30.850 1.00 23.44 152 GLY A N 1
ATOM 1139 C CA . GLY A 1 164 ? 52.102 43.890 31.168 1.00 20.98 152 GLY A CA 1
ATOM 1140 C C . GLY A 1 164 ? 51.992 42.750 32.157 1.00 26.95 152 GLY A C 1
ATOM 1141 O O . GLY A 1 164 ? 52.956 42.460 32.875 1.00 23.87 152 GLY A O 1
ATOM 1142 N N . SER A 1 165 ? 50.832 42.106 32.232 1.00 24.01 153 SER A N 1
ATOM 1143 C CA . SER A 1 165 ? 50.677 40.937 33.083 1.00 20.75 153 SER A CA 1
ATOM 1144 C C . SER A 1 165 ? 50.738 39.707 32.190 1.00 25.04 153 SER A C 1
ATOM 1145 O O . SER A 1 165 ? 51.795 39.081 32.057 1.00 24.36 153 SER A O 1
ATOM 1148 N N . ALA A 1 166 ? 49.616 39.361 31.568 1.00 24.07 154 ALA A N 1
ATOM 1149 C CA . ALA A 1 166 ? 49.589 38.363 30.511 1.00 23.04 154 ALA A CA 1
ATOM 1150 C C . ALA A 1 166 ? 48.736 38.899 29.369 1.00 23.85 154 ALA A C 1
ATOM 1151 O O . ALA A 1 166 ? 47.781 39.655 29.589 1.00 18.51 154 ALA A O 1
ATOM 1153 N N . SER A 1 167 ? 49.105 38.536 28.140 1.00 20.41 155 SER A N 1
ATOM 1154 C CA . SER A 1 167 ? 48.233 38.862 27.020 1.00 17.74 155 SER A CA 1
ATOM 1155 C C . SER A 1 167 ? 46.920 38.099 27.160 1.00 19.80 155 SER A C 1
ATOM 1156 O O . SER A 1 167 ? 46.864 37.003 27.731 1.00 18.91 155 SER A O 1
ATOM 1159 N N . GLY A 1 168 ? 45.843 38.728 26.701 1.00 16.80 156 GLY A N 1
ATOM 1160 C CA . GLY A 1 168 ? 44.541 38.091 26.660 1.00 18.25 156 GLY A CA 1
ATOM 1161 C C . GLY A 1 168 ? 43.908 38.355 25.310 1.00 17.13 156 GLY A C 1
ATOM 1162 O O . GLY A 1 168 ? 43.280 39.395 25.090 1.00 16.44 156 GLY A O 1
ATOM 1163 N N . TYR A 1 169 ? 44.100 37.411 24.402 1.00 17.34 157 TYR A N 1
ATOM 1164 C CA . TYR A 1 169 ? 43.749 37.587 22.998 1.00 17.85 157 TYR A CA 1
ATOM 1165 C C . TYR A 1 169 ? 42.358 38.187 22.823 1.00 16.10 157 TYR A C 1
ATOM 1166 O O . TYR A 1 169 ? 41.392 37.737 23.440 1.00 18.76 157 TYR A O 1
ATOM 1175 N N . HIS A 1 170 ? 42.273 39.236 21.997 1.00 17.10 158 HIS A N 1
ATOM 1176 C CA . HIS A 1 170 ? 41.053 39.956 21.652 1.00 16.87 158 HIS A CA 1
ATOM 1177 C C . HIS A 1 170 ? 40.540 39.443 20.305 1.00 19.14 158 HIS A C 1
ATOM 1178 O O . HIS A 1 170 ? 40.934 39.996 19.269 1.00 17.74 158 HIS A O 1
ATOM 1185 N N . PRO A 1 171 ? 39.679 38.419 20.249 1.00 19.00 159 PRO A N 1
ATOM 1186 C CA . PRO A 1 171 ? 39.377 37.815 18.932 1.00 17.13 159 PRO A CA 1
ATOM 1187 C C . PRO A 1 171 ? 38.588 38.725 17.994 1.00 18.19 159 PRO A C 1
ATOM 1188 O O . PRO A 1 171 ? 38.793 38.654 16.779 1.00 20.76 159 PRO A O 1
ATOM 1192 N N . VAL A 1 172 ? 37.693 39.563 18.502 1.00 17.67 160 VAL A N 1
ATOM 1193 C CA . VAL A 1 172 ? 36.891 40.456 17.672 1.00 18.31 160 VAL A CA 1
ATOM 1194 C C . VAL A 1 172 ? 37.256 41.921 17.905 1.00 19.76 160 VAL A C 1
ATOM 1195 O O . VAL A 1 172 ? 37.436 42.688 16.956 1.00 18.65 160 VAL A O 1
ATOM 1199 N N . THR A 1 173 ? 37.377 42.323 19.171 1.00 16.55 161 THR A N 1
ATOM 1200 C CA . THR A 1 173 ? 37.582 43.729 19.506 1.00 18.57 161 THR A CA 1
ATOM 1201 C C . THR A 1 173 ? 38.875 44.289 18.924 1.00 16.71 161 THR A C 1
ATOM 1202 O O . THR A 1 173 ? 38.952 45.494 18.656 1.00 19.98 161 THR A O 1
ATOM 1206 N N . TYR A 1 174 ? 39.895 43.442 18.727 1.00 16.82 162 TYR A N 1
ATOM 1207 C CA . TYR A 1 174 ? 41.162 43.904 18.159 1.00 17.86 162 TYR A CA 1
ATOM 1208 C C . TYR A 1 174 ? 40.961 44.640 16.846 1.00 17.34 162 TYR A C 1
ATOM 1209 O O . TYR A 1 174 ? 41.672 45.607 16.561 1.00 18.58 162 TYR A O 1
ATOM 1218 N N . GLY A 1 175 ? 40.033 44.168 16.011 1.00 17.59 163 GLY A N 1
ATOM 1219 C CA . GLY A 1 175 ? 39.859 44.783 14.707 1.00 20.17 163 GLY A CA 1
ATOM 1220 C C . GLY A 1 175 ? 39.326 46.192 14.805 1.00 20.85 163 GLY A C 1
ATOM 1221 O O . GLY A 1 175 ? 39.642 47.042 13.965 1.00 19.52 163 GLY A O 1
ATOM 1222 N N . TYR A 1 176 ? 38.525 46.466 15.837 1.00 19.55 164 TYR A N 1
ATOM 1223 C CA . TYR A 1 176 ? 38.016 47.808 16.058 1.00 21.05 164 TYR A CA 1
ATOM 1224 C C . TYR A 1 176 ? 39.073 48.694 16.702 1.00 21.08 164 TYR A C 1
ATOM 1225 O O . TYR A 1 176 ? 39.178 49.879 16.362 1.00 22.72 164 TYR A O 1
ATOM 1234 N N . LEU A 1 177 ? 39.888 48.135 17.603 1.00 16.74 165 LEU A N 1
ATOM 1235 C CA . LEU A 1 177 ? 40.997 48.899 18.166 1.00 20.20 165 LEU A CA 1
ATOM 1236 C C . LEU A 1 177 ? 41.980 49.315 17.075 1.00 19.34 165 LEU A C 1
ATOM 1237 O O . LEU A 1 177 ? 42.283 50.505 16.915 1.00 19.70 165 LEU A O 1
ATOM 1242 N N . ALA A 1 178 ? 42.499 48.334 16.327 1.00 20.08 166 ALA A N 1
ATOM 1243 C CA . ALA A 1 178 ? 43.417 48.622 15.229 1.00 20.55 166 ALA A CA 1
ATOM 1244 C C . ALA A 1 178 ? 42.754 49.492 14.168 1.00 19.75 166 ALA A C 1
ATOM 1245 O O . ALA A 1 178 ? 43.365 50.443 13.666 1.00 18.72 166 ALA A O 1
ATOM 1247 N N . GLY A 1 179 ? 41.505 49.176 13.814 1.00 18.68 167 GLY A N 1
ATOM 1248 C CA . GLY A 1 179 ? 40.857 49.878 12.719 1.00 20.88 167 GLY A CA 1
ATOM 1249 C C . GLY A 1 179 ? 40.606 51.337 13.041 1.00 20.01 167 GLY A C 1
ATOM 1250 O O . GLY A 1 179 ? 40.723 52.204 12.171 1.00 20.72 167 GLY A O 1
ATOM 1251 N N . GLU A 1 180 ? 40.258 51.631 14.292 1.00 17.86 168 GLU A N 1
ATOM 1252 C CA . GLU A 1 180 ? 39.889 52.997 14.637 1.00 17.31 168 GLU A CA 1
ATOM 1253 C C . GLU A 1 180 ? 41.129 53.861 14.812 1.00 17.80 168 GLU A C 1
ATOM 1254 O O . GLU A 1 180 ? 41.128 55.031 14.421 1.00 17.98 168 GLU A O 1
ATOM 1260 N N . ILE A 1 181 ? 42.197 53.298 15.379 1.00 19.04 169 ILE A N 1
ATOM 1261 C CA . ILE A 1 181 ? 43.486 53.987 15.387 1.00 16.97 169 ILE A CA 1
ATOM 1262 C C . ILE A 1 181 ? 43.893 54.332 13.960 1.00 20.32 169 ILE A C 1
ATOM 1263 O O . ILE A 1 181 ? 44.243 55.482 13.646 1.00 18.70 169 ILE A O 1
ATOM 1268 N N . PHE A 1 182 ? 43.810 53.341 13.062 1.00 18.42 170 PHE A N 1
ATOM 1269 C CA . PHE A 1 182 ? 44.152 53.571 11.656 1.00 19.48 170 PHE A CA 1
ATOM 1270 C C . PHE A 1 182 ? 43.301 54.682 11.044 1.00 19.37 170 PHE A C 1
ATOM 1271 O O . PHE A 1 182 ? 43.826 55.606 10.408 1.00 21.19 170 PHE A O 1
ATOM 1279 N N . ARG A 1 183 ? 41.976 54.581 11.193 1.00 16.77 171 ARG A N 1
ATOM 1280 C CA . ARG A 1 183 ? 41.056 55.539 10.579 1.00 20.91 171 ARG A CA 1
ATOM 1281 C C . ARG A 1 183 ? 41.342 56.965 11.047 1.00 23.92 171 ARG A C 1
ATOM 1282 O O . ARG A 1 183 ? 41.403 57.901 10.238 1.00 21.70 171 ARG A O 1
ATOM 1290 N N . ARG A 1 184 ? 41.540 57.147 12.351 1.00 22.50 172 ARG A N 1
ATOM 1291 C CA . ARG A 1 184 ? 41.792 58.487 12.874 1.00 23.90 172 ARG A CA 1
ATOM 1292 C C . ARG A 1 184 ? 43.124 59.053 12.404 1.00 28.30 172 ARG A C 1
ATOM 1293 O O . ARG A 1 184 ? 43.256 60.276 12.265 1.00 27.01 172 ARG A O 1
ATOM 1301 N N . VAL A 1 185 ? 44.115 58.204 12.150 1.00 20.02 173 VAL A N 1
ATOM 1302 C CA . VAL A 1 185 ? 45.416 58.706 11.715 1.00 25.39 173 VAL A CA 1
ATOM 1303 C C . VAL A 1 185 ? 45.477 58.852 10.200 1.00 27.44 173 VAL A C 1
ATOM 1304 O O . VAL A 1 185 ? 45.817 59.918 9.674 1.00 21.88 173 VAL A O 1
ATOM 1308 N N . ASP A 1 186 ? 45.140 57.787 9.478 1.00 23.31 174 ASP A N 1
ATOM 1309 C CA . ASP A 1 186 ? 45.229 57.809 8.024 1.00 26.59 174 ASP A CA 1
ATOM 1310 C C . ASP A 1 186 ? 44.088 58.609 7.408 1.00 26.19 174 ASP A C 1
ATOM 1311 O O . ASP A 1 186 ? 44.286 59.317 6.415 1.00 27.26 174 ASP A O 1
ATOM 1316 N N . GLY A 1 187 ? 42.887 58.501 7.965 1.00 24.21 175 GLY A N 1
ATOM 1317 C CA . GLY A 1 187 ? 41.743 59.145 7.348 1.00 25.68 175 GLY A CA 1
ATOM 1318 C C . GLY A 1 187 ? 40.779 58.177 6.688 1.00 26.01 175 GLY A C 1
ATOM 1319 O O . GLY A 1 187 ? 39.559 58.362 6.749 1.00 29.51 175 GLY A O 1
ATOM 1320 N N . ARG A 1 188 ? 41.315 57.137 6.057 1.00 22.12 176 ARG A N 1
ATOM 1321 C CA . ARG A 1 188 ? 40.525 56.116 5.385 1.00 20.98 176 ARG A CA 1
ATOM 1322 C C . ARG A 1 188 ? 40.336 54.906 6.303 1.00 24.23 176 ARG A C 1
ATOM 1323 O O . ARG A 1 188 ? 41.085 54.702 7.258 1.00 23.04 176 ARG A O 1
ATOM 1331 N N . THR A 1 189 ? 39.337 54.087 5.989 1.00 22.35 177 THR A N 1
ATOM 1332 C CA . THR A 1 189 ? 39.237 52.805 6.678 1.00 23.80 177 THR A CA 1
ATOM 1333 C C . THR A 1 189 ? 40.408 51.911 6.281 1.00 20.81 177 THR A C 1
ATOM 1334 O O . THR A 1 189 ? 41.052 52.118 5.249 1.00 19.81 177 THR A O 1
ATOM 1338 N N . MET A 1 190 ? 40.667 50.879 7.095 1.00 17.52 178 MET A N 1
ATOM 1339 C CA . MET A 1 190 ? 41.716 49.934 6.728 1.00 18.05 178 MET A CA 1
ATOM 1340 C C . MET A 1 190 ? 41.433 49.290 5.376 1.00 17.82 178 MET A C 1
ATOM 1341 O O . MET A 1 190 ? 42.338 49.151 4.547 1.00 17.40 178 MET A O 1
ATOM 1346 N N . GLY A 1 191 ? 40.188 48.870 5.142 1.00 18.42 179 GLY A N 1
ATOM 1347 C CA . GLY A 1 191 ? 39.893 48.154 3.911 1.00 17.57 179 GLY A CA 1
ATOM 1348 C C . GLY A 1 191 ? 40.080 49.036 2.692 1.00 20.79 179 GLY A C 1
ATOM 1349 O O . GLY A 1 191 ? 40.543 48.577 1.648 1.00 18.60 179 GLY A O 1
ATOM 1350 N N . THR A 1 192 ? 39.747 50.322 2.820 1.00 19.56 180 THR A N 1
ATOM 1351 C CA . THR A 1 192 ? 39.902 51.245 1.695 1.00 22.48 180 THR A CA 1
ATOM 1352 C C . THR A 1 192 ? 41.370 51.513 1.409 1.00 19.84 180 THR A C 1
ATOM 1353 O O . THR A 1 192 ? 41.809 51.465 0.253 1.00 21.33 180 THR A O 1
ATOM 1357 N N . ALA A 1 193 ? 42.147 51.794 2.453 1.00 19.74 181 ALA A N 1
ATOM 1358 C CA . ALA A 1 193 ? 43.574 52.009 2.257 1.00 18.86 181 ALA A CA 1
ATOM 1359 C C . ALA A 1 193 ? 44.248 50.755 1.719 1.00 20.72 181 ALA A C 1
ATOM 1360 O O . ALA A 1 193 ? 45.092 50.838 0.819 1.00 20.16 181 ALA A O 1
ATOM 1362 N N . LEU A 1 194 ? 43.899 49.584 2.268 1.00 17.87 182 LEU A N 1
ATOM 1363 C CA . LEU A 1 194 ? 44.456 48.333 1.760 1.00 18.29 182 LEU A CA 1
ATOM 1364 C C . LEU A 1 194 ? 44.212 48.199 0.262 1.00 18.23 182 LEU A C 1
ATOM 1365 O O . LEU A 1 194 ? 45.120 47.848 -0.502 1.00 17.23 182 LEU A O 1
ATOM 1370 N N . ARG A 1 195 ? 42.978 48.460 -0.169 1.00 16.68 183 ARG A N 1
ATOM 1371 C CA . ARG A 1 195 ? 42.637 48.316 -1.580 1.00 17.64 183 ARG A CA 1
ATOM 1372 C C . ARG A 1 195 ? 43.356 49.366 -2.430 1.00 23.61 183 ARG A C 1
ATOM 1373 O O . ARG A 1 195 ? 43.932 49.040 -3.475 1.00 20.53 183 ARG A O 1
ATOM 1381 N N . GLU A 1 196 ? 43.362 50.624 -1.979 1.00 20.08 184 GLU A N 1
ATOM 1382 C CA . GLU A 1 196 ? 43.919 51.708 -2.791 1.00 23.83 184 GLU A CA 1
ATOM 1383 C C . GLU A 1 196 ? 45.438 51.642 -2.861 1.00 21.51 184 GLU A C 1
ATOM 1384 O O . GLU A 1 196 ? 46.025 51.867 -3.925 1.00 22.81 184 GLU A O 1
ATOM 1390 N N . ASP A 1 197 ? 46.095 51.359 -1.739 1.00 21.71 185 ASP A N 1
ATOM 1391 C CA . ASP A 1 197 ? 47.544 51.475 -1.660 1.00 23.18 185 ASP A CA 1
ATOM 1392 C C . ASP A 1 197 ? 48.276 50.180 -1.981 1.00 23.19 185 ASP A C 1
ATOM 1393 O O . ASP A 1 197 ? 49.467 50.227 -2.326 1.00 22.22 185 ASP A O 1
ATOM 1398 N N . ILE A 1 198 ? 47.614 49.029 -1.871 1.00 17.55 186 ILE A N 1
ATOM 1399 C CA . ILE A 1 198 ? 48.330 47.757 -1.952 1.00 18.79 186 ILE A CA 1
ATOM 1400 C C . ILE A 1 198 ? 47.681 46.813 -2.957 1.00 19.20 186 ILE A C 1
ATOM 1401 O O . ILE A 1 198 ? 48.327 46.389 -3.924 1.00 20.95 186 ILE A O 1
ATOM 1406 N N . CYS A 1 199 ? 46.402 46.483 -2.750 1.00 16.58 187 CYS A N 1
ATOM 1407 C CA . CYS A 1 199 ? 45.809 45.383 -3.515 1.00 15.75 187 CYS A CA 1
ATOM 1408 C C . CYS A 1 199 ? 45.484 45.776 -4.950 1.00 21.54 187 CYS A C 1
ATOM 1409 O O . CYS A 1 199 ? 45.764 45.007 -5.876 1.00 20.20 187 CYS A O 1
ATOM 1412 N N . GLU A 1 200 ? 44.913 46.960 -5.167 1.00 21.14 188 GLU A N 1
ATOM 1413 C CA . GLU A 1 200 ? 44.706 47.393 -6.550 1.00 25.78 188 GLU A CA 1
ATOM 1414 C C . GLU A 1 200 ? 46.022 47.576 -7.299 1.00 23.84 188 GLU A C 1
ATOM 1415 O O . GLU A 1 200 ? 46.171 46.983 -8.378 1.00 24.04 188 GLU A O 1
ATOM 1421 N N . PRO A 1 201 ? 47.012 48.324 -6.806 1.00 27.47 189 PRO A N 1
ATOM 1422 C CA . PRO A 1 201 ? 48.242 48.489 -7.604 1.00 25.63 189 PRO A CA 1
ATOM 1423 C C . PRO A 1 201 ? 48.992 47.200 -7.845 1.00 27.17 189 PRO A C 1
ATOM 1424 O O . PRO A 1 201 ? 49.581 47.032 -8.920 1.00 28.08 189 PRO A O 1
ATOM 1428 N N . LEU A 1 202 ? 48.996 46.278 -6.884 1.00 23.24 190 LEU A N 1
ATOM 1429 C CA . LEU A 1 202 ? 49.796 45.068 -7.003 1.00 24.17 190 LEU A CA 1
ATOM 1430 C C . LEU A 1 202 ? 48.995 43.858 -7.489 1.00 20.36 190 LEU A C 1
ATOM 1431 O O . LEU A 1 202 ? 49.565 42.770 -7.609 1.00 21.85 190 LEU A O 1
ATOM 1436 N N . GLY A 1 203 ? 47.703 44.027 -7.783 1.00 20.44 191 GLY A N 1
ATOM 1437 C CA . GLY A 1 203 ? 46.849 42.937 -8.219 1.00 24.05 191 GLY A CA 1
ATOM 1438 C C . GLY A 1 203 ? 46.731 41.794 -7.222 1.00 24.90 191 GLY A C 1
ATOM 1439 O O . GLY A 1 203 ? 46.867 40.625 -7.593 1.00 27.59 191 GLY A O 1
ATOM 1440 N N . LEU A 1 204 ? 46.489 42.105 -5.949 1.00 19.16 192 LEU A N 1
ATOM 1441 C CA . LEU A 1 204 ? 46.325 41.089 -4.915 1.00 21.80 192 LEU A CA 1
ATOM 1442 C C . LEU A 1 204 ? 44.842 40.809 -4.716 1.00 20.92 192 LEU A C 1
ATOM 1443 O O . LEU A 1 204 ? 44.057 41.736 -4.502 1.00 18.35 192 LEU A O 1
ATOM 1448 N N . ASP A 1 205 ? 44.466 39.527 -4.765 1.00 18.02 193 ASP A N 1
ATOM 1449 C CA . ASP A 1 205 ? 43.069 39.140 -4.565 1.00 18.27 193 ASP A CA 1
ATOM 1450 C C . ASP A 1 205 ? 42.812 38.983 -3.064 1.00 18.19 193 ASP A C 1
ATOM 1451 O O . ASP A 1 205 ? 42.674 37.881 -2.525 1.00 15.74 193 ASP A O 1
ATOM 1456 N N . LEU A 1 206 ? 42.748 40.137 -2.396 1.00 16.02 194 LEU A N 1
ATOM 1457 C CA . LEU A 1 206 ? 42.653 40.223 -0.944 1.00 16.42 194 LEU A CA 1
ATOM 1458 C C . LEU A 1 206 ? 41.824 41.453 -0.604 1.00 17.77 194 LEU A C 1
ATOM 1459 O O . LEU A 1 206 ? 42.037 42.527 -1.183 1.00 19.64 194 LEU A O 1
ATOM 1464 N N . TRP A 1 207 ? 40.883 41.290 0.326 1.00 17.13 195 TRP A N 1
ATOM 1465 C CA . TRP A 1 207 ? 39.841 42.275 0.567 1.00 15.12 195 TRP A CA 1
ATOM 1466 C C . TRP A 1 207 ? 39.511 42.343 2.051 1.00 18.84 195 TRP A C 1
ATOM 1467 O O . TRP A 1 207 ? 39.394 41.311 2.717 1.00 19.33 195 TRP A O 1
ATOM 1478 N N . ILE A 1 208 ? 39.306 43.553 2.560 1.00 16.51 196 ILE A N 1
ATOM 1479 C CA . ILE A 1 208 ? 38.617 43.748 3.833 1.00 18.64 196 ILE A CA 1
ATOM 1480 C C . ILE A 1 208 ? 37.430 44.649 3.525 1.00 23.50 196 ILE A C 1
ATOM 1481 O O . ILE A 1 208 ? 37.610 45.823 3.169 1.00 20.12 196 ILE A O 1
ATOM 1486 N N . GLY A 1 209 ? 36.222 44.090 3.625 1.00 18.89 197 GLY A N 1
ATOM 1487 C CA . GLY A 1 209 ? 35.052 44.709 3.033 1.00 21.67 197 GLY A CA 1
ATOM 1488 C C . GLY A 1 209 ? 34.896 44.275 1.586 1.00 21.07 197 GLY A C 1
ATOM 1489 O O . GLY A 1 209 ? 35.554 44.812 0.692 1.00 22.25 197 GLY A O 1
ATOM 1490 N N . LEU A 1 210 ? 34.036 43.289 1.344 1.00 19.58 198 LEU A N 1
ATOM 1491 C CA . LEU A 1 210 ? 33.944 42.641 0.047 1.00 19.88 198 LEU A CA 1
ATOM 1492 C C . LEU A 1 210 ? 32.693 43.096 -0.687 1.00 18.97 198 LEU A C 1
ATOM 1493 O O . LEU A 1 210 ? 31.582 42.828 -0.202 1.00 19.31 198 LEU A O 1
ATOM 1498 N N . PRO A 1 211 ? 32.808 43.768 -1.837 1.00 19.54 199 PRO A N 1
ATOM 1499 C CA . PRO A 1 211 ? 31.605 44.196 -2.569 1.00 24.10 199 PRO A CA 1
ATOM 1500 C C . PRO A 1 211 ? 30.768 43.012 -3.038 1.00 22.65 199 PRO A C 1
ATOM 1501 O O . PRO A 1 211 ? 31.284 41.924 -3.316 1.00 19.36 199 PRO A O 1
ATOM 1505 N N . ASP A 1 212 ? 29.454 43.251 -3.148 1.00 22.82 200 ASP A N 1
ATOM 1506 C CA . ASP A 1 212 ? 28.520 42.214 -3.583 1.00 24.06 200 ASP A CA 1
ATOM 1507 C C . ASP A 1 212 ? 28.960 41.524 -4.870 1.00 20.51 200 ASP A C 1
ATOM 1508 O O . ASP A 1 212 ? 28.688 40.328 -5.049 1.00 24.82 200 ASP A O 1
ATOM 1513 N N . SER A 1 213 ? 29.606 42.256 -5.788 1.00 19.70 201 SER A N 1
ATOM 1514 C CA . SER A 1 213 ? 29.994 41.680 -7.080 1.00 23.10 201 SER A CA 1
ATOM 1515 C C . SER A 1 213 ? 30.963 40.508 -6.938 1.00 24.65 201 SER A C 1
ATOM 1516 O O . SER A 1 213 ? 31.100 39.701 -7.874 1.00 20.33 201 SER A O 1
ATOM 1519 N N . GLU A 1 214 ? 31.647 40.406 -5.800 1.00 19.08 202 GLU A N 1
ATOM 1520 C CA . GLU A 1 214 ? 32.584 39.321 -5.531 1.00 21.16 202 GLU A CA 1
ATOM 1521 C C . GLU A 1 214 ? 31.968 38.164 -4.751 1.00 24.40 202 GLU A C 1
ATOM 1522 O O . GLU A 1 214 ? 32.647 37.150 -4.540 1.00 21.03 202 GLU A O 1
ATOM 1528 N N . HIS A 1 215 ? 30.714 38.282 -4.310 1.00 20.91 203 HIS A N 1
ATOM 1529 C CA . HIS A 1 215 ? 30.195 37.298 -3.359 1.00 20.27 203 HIS A CA 1
ATOM 1530 C C . HIS A 1 215 ? 30.014 35.921 -3.984 1.00 23.34 203 HIS A C 1
ATOM 1531 O O . HIS A 1 215 ? 30.119 34.915 -3.278 1.00 21.88 203 HIS A O 1
ATOM 1538 N N . ASP A 1 216 ? 29.769 35.847 -5.296 1.00 21.92 204 ASP A N 1
ATOM 1539 C CA . ASP A 1 216 ? 29.487 34.555 -5.915 1.00 22.84 204 ASP A CA 1
ATOM 1540 C C . ASP A 1 216 ? 30.702 33.641 -5.965 1.00 25.67 204 ASP A C 1
ATOM 1541 O O . ASP A 1 216 ? 30.531 32.428 -6.134 1.00 28.09 204 ASP A O 1
ATOM 1546 N N . ARG A 1 217 ? 31.920 34.172 -5.825 1.00 18.97 205 ARG A N 1
ATOM 1547 C CA . ARG A 1 217 ? 33.103 33.312 -5.817 1.00 19.87 205 ARG A CA 1
ATOM 1548 C C . ARG A 1 217 ? 33.630 33.049 -4.408 1.00 15.85 205 ARG A C 1
ATOM 1549 O O . ARG A 1 217 ? 34.745 32.530 -4.255 1.00 14.84 205 ARG A O 1
ATOM 1557 N N . VAL A 1 218 ? 32.853 33.389 -3.386 1.00 17.63 206 VAL A N 1
ATOM 1558 C CA . VAL A 1 218 ? 33.218 33.110 -2.002 1.00 13.99 206 VAL A CA 1
ATOM 1559 C C . VAL A 1 218 ? 32.831 31.674 -1.662 1.00 17.24 206 VAL A C 1
ATOM 1560 O O . VAL A 1 218 ? 31.690 31.255 -1.890 1.00 15.95 206 VAL A O 1
ATOM 1564 N N . ALA A 1 219 ? 33.776 30.923 -1.096 1.00 17.27 207 ALA A N 1
ATOM 1565 C CA . ALA A 1 219 ? 33.542 29.521 -0.776 1.00 17.69 207 ALA A CA 1
ATOM 1566 C C . ALA A 1 219 ? 32.542 29.380 0.360 1.00 17.72 207 ALA A C 1
ATOM 1567 O O . ALA A 1 219 ? 32.513 30.195 1.279 1.00 15.75 207 ALA A O 1
ATOM 1569 N N . ASP A 1 220 ? 31.716 28.334 0.295 1.00 16.03 208 ASP A N 1
ATOM 1570 C CA . ASP A 1 220 ? 30.996 27.871 1.478 1.00 17.31 208 ASP A CA 1
ATOM 1571 C C . ASP A 1 220 ? 31.973 27.473 2.569 1.00 17.02 208 ASP A C 1
ATOM 1572 O O . ASP A 1 220 ? 33.046 26.930 2.303 1.00 18.85 208 ASP A O 1
ATOM 1577 N N . LEU A 1 221 ? 31.550 27.647 3.809 1.00 15.99 209 LEU A N 1
ATOM 1578 C CA . LEU A 1 221 ? 32.283 27.136 4.951 1.00 18.21 209 LEU A CA 1
ATOM 1579 C C . LEU A 1 221 ? 31.588 25.903 5.510 1.00 22.36 209 LEU A C 1
ATOM 1580 O O . LEU A 1 221 ? 30.361 25.773 5.453 1.00 22.06 209 LEU A O 1
ATOM 1585 N N . MET A 1 222 ? 32.390 24.986 6.029 1.00 18.30 210 MET A N 1
ATOM 1586 C CA . MET A 1 222 ? 31.894 23.876 6.821 1.00 25.39 210 MET A CA 1
ATOM 1587 C C . MET A 1 222 ? 32.350 24.104 8.251 1.00 29.08 210 MET A C 1
ATOM 1588 O O . MET A 1 222 ? 33.555 24.170 8.517 1.00 21.64 210 MET A O 1
ATOM 1593 N N . ARG A 1 223 ? 31.389 24.244 9.158 1.00 27.64 211 ARG A N 1
ATOM 1594 C CA . ARG A 1 223 ? 31.685 24.592 10.533 1.00 33.41 211 ARG A CA 1
ATOM 1595 C C . ARG A 1 223 ? 32.311 23.393 11.252 1.00 30.55 211 ARG A C 1
ATOM 1596 O O . ARG A 1 223 ? 32.224 22.256 10.780 1.00 29.17 211 ARG A O 1
ATOM 1604 N N . PRO A 1 224 ? 33.000 23.631 12.371 1.00 29.30 212 PRO A N 1
ATOM 1605 C CA . PRO A 1 224 ? 33.781 22.551 12.991 1.00 32.66 212 PRO A CA 1
ATOM 1606 C C . PRO A 1 224 ? 32.898 21.411 13.475 1.00 37.89 212 PRO A C 1
ATOM 1607 O O . PRO A 1 224 ? 31.730 21.602 13.818 1.00 35.18 212 PRO A O 1
ATOM 1611 N N . THR A 1 225 ? 33.480 20.208 13.495 1.00 39.77 213 THR A N 1
ATOM 1612 C CA . THR A 1 225 ? 32.771 19.043 14.024 1.00 48.78 213 THR A CA 1
ATOM 1613 C C . THR A 1 225 ? 32.627 19.109 15.544 1.00 52.71 213 THR A C 1
ATOM 1614 O O . THR A 1 225 ? 31.657 18.577 16.098 1.00 48.97 213 THR A O 1
ATOM 1618 N N . ALA A 1 226 ? 33.570 19.758 16.229 1.00 50.57 214 ALA A N 1
ATOM 1619 C CA . ALA A 1 226 ? 33.552 19.851 17.683 1.00 50.00 214 ALA A CA 1
ATOM 1620 C C . ALA A 1 226 ? 34.210 21.158 18.102 1.00 50.86 214 ALA A C 1
ATOM 1621 O O . ALA A 1 226 ? 35.003 21.733 17.352 1.00 51.31 214 ALA A O 1
ATOM 1623 N N . MET A 1 227 ? 33.876 21.625 19.304 1.00 53.21 215 MET A N 1
ATOM 1624 C CA . MET A 1 227 ? 34.399 22.905 19.761 1.00 49.79 215 MET A CA 1
ATOM 1625 C C . MET A 1 227 ? 35.887 22.802 20.084 1.00 48.82 215 MET A C 1
ATOM 1626 O O . MET A 1 227 ? 36.378 21.738 20.474 1.00 45.44 215 MET A O 1
ATOM 1631 N N . PRO A 1 228 ? 36.628 23.892 19.918 1.00 48.30 216 PRO A N 1
ATOM 1632 C CA . PRO A 1 228 ? 38.011 23.914 20.399 1.00 46.74 216 PRO A CA 1
ATOM 1633 C C . PRO A 1 228 ? 38.047 23.804 21.915 1.00 43.88 216 PRO A C 1
ATOM 1634 O O . PRO A 1 228 ? 37.117 24.217 22.615 1.00 42.87 216 PRO A O 1
ATOM 1638 N N . GLN A 1 229 ? 39.130 23.216 22.415 1.00 41.85 217 GLN A N 1
ATOM 1639 C CA . GLN A 1 229 ? 39.316 23.001 23.848 1.00 43.00 217 GLN A CA 1
ATOM 1640 C C . GLN A 1 229 ? 40.047 24.209 24.427 1.00 41.97 217 GLN A C 1
ATOM 1641 O O . GLN A 1 229 ? 41.266 24.339 24.295 1.00 36.37 217 GLN A O 1
ATOM 1647 N N . PHE A 1 230 ? 39.298 25.096 25.074 1.00 36.27 218 PHE A N 1
ATOM 1648 C CA . PHE A 1 230 ? 39.906 26.241 25.729 1.00 36.44 218 PHE A CA 1
ATOM 1649 C C . PHE A 1 230 ? 40.550 25.827 27.047 1.00 43.39 218 PHE A C 1
ATOM 1650 O O . PHE A 1 230 ? 40.424 24.689 27.510 1.00 42.37 218 PHE A O 1
ATOM 1658 N N . GLY A 1 231 ? 41.247 26.774 27.659 1.00 36.40 219 GLY A N 1
ATOM 1659 C CA . GLY A 1 231 ? 41.872 26.550 28.946 1.00 35.66 219 GLY A CA 1
ATOM 1660 C C . GLY A 1 231 ? 40.901 26.756 30.089 1.00 39.09 219 GLY A C 1
ATOM 1661 O O . GLY A 1 231 ? 39.683 26.577 29.950 1.00 34.59 219 GLY A O 1
ATOM 1662 N N . GLU A 1 232 ? 41.445 27.147 31.236 1.00 38.40 220 GLU A N 1
ATOM 1663 C CA . GLU A 1 232 ? 40.600 27.463 32.374 1.00 41.92 220 GLU A CA 1
ATOM 1664 C C . GLU A 1 232 ? 39.781 28.712 32.080 1.00 34.61 220 GLU A C 1
ATOM 1665 O O . GLU A 1 232 ? 40.259 29.664 31.457 1.00 29.15 220 GLU A O 1
ATOM 1671 N N . ILE A 1 233 ? 38.523 28.676 32.503 1.00 31.38 221 ILE A N 1
ATOM 1672 C CA . ILE A 1 233 ? 37.632 29.813 32.354 1.00 35.29 221 ILE A CA 1
ATOM 1673 C C . ILE A 1 233 ? 38.117 30.963 33.232 1.00 33.02 221 ILE A C 1
ATOM 1674 O O . ILE A 1 233 ? 38.622 30.756 34.346 1.00 28.18 221 ILE A O 1
ATOM 1679 N N . ASN A 1 234 ? 38.022 32.175 32.703 1.00 29.07 222 ASN A N 1
ATOM 1680 C CA . ASN A 1 234 ? 38.336 33.400 33.423 1.00 22.23 222 ASN A CA 1
ATOM 1681 C C . ASN A 1 234 ? 37.557 34.511 32.736 1.00 24.43 222 ASN A C 1
ATOM 1682 O O . ASN A 1 234 ? 36.974 34.293 31.665 1.00 25.01 222 ASN A O 1
ATOM 1687 N N . PRO A 1 235 ? 37.483 35.705 33.339 1.00 21.57 223 PRO A N 1
ATOM 1688 C CA . PRO A 1 235 ? 36.600 36.729 32.750 1.00 23.48 223 PRO A CA 1
ATOM 1689 C C . PRO A 1 235 ? 36.984 37.130 31.323 1.00 19.87 223 PRO A C 1
ATOM 1690 O O . PRO A 1 235 ? 36.103 37.523 30.547 1.00 21.47 223 PRO A O 1
ATOM 1694 N N . ALA A 1 236 ? 38.263 37.019 30.960 1.00 17.98 224 ALA A N 1
ATOM 1695 C CA . ALA A 1 236 ? 38.708 37.412 29.623 1.00 19.86 224 ALA A CA 1
ATOM 1696 C C . ALA A 1 236 ? 38.262 36.400 28.577 1.00 20.96 224 ALA A C 1
ATOM 1697 O O . ALA A 1 236 ? 37.686 36.772 27.549 1.00 19.32 224 ALA A O 1
ATOM 1699 N N . VAL A 1 237 ? 38.517 35.111 28.816 1.00 20.08 225 VAL A N 1
ATOM 1700 C CA . VAL A 1 237 ? 38.069 34.115 27.842 1.00 21.24 225 VAL A CA 1
ATOM 1701 C C . VAL A 1 237 ? 36.545 34.080 27.797 1.00 21.90 225 VAL A C 1
ATOM 1702 O O . VAL A 1 237 ? 35.952 33.967 26.721 1.00 17.98 225 VAL A O 1
ATOM 1706 N N . GLU A 1 238 ? 35.888 34.243 28.954 1.00 22.76 226 GLU A N 1
ATOM 1707 C CA . GLU A 1 238 ? 34.427 34.312 28.998 1.00 24.24 226 GLU A CA 1
ATOM 1708 C C . GLU A 1 238 ? 33.888 35.412 28.090 1.00 24.56 226 GLU A C 1
ATOM 1709 O O . GLU A 1 238 ? 33.007 35.170 27.253 1.00 24.61 226 GLU A O 1
ATOM 1715 N N . ALA A 1 239 ? 34.384 36.640 28.269 1.00 20.08 227 ALA A N 1
ATOM 1716 C CA . ALA A 1 239 ? 33.908 37.755 27.457 1.00 20.95 227 ALA A CA 1
ATOM 1717 C C . ALA A 1 239 ? 34.293 37.575 25.990 1.00 21.03 227 ALA A C 1
ATOM 1718 O O . ALA A 1 239 ? 33.512 37.922 25.090 1.00 23.63 227 ALA A O 1
ATOM 1720 N N . ALA A 1 240 ? 35.486 37.026 25.728 1.00 19.48 228 ALA A N 1
ATOM 1721 C CA . ALA A 1 240 ? 35.975 36.951 24.349 1.00 20.74 228 ALA A CA 1
ATOM 1722 C C . ALA A 1 240 ? 35.167 35.962 23.523 1.00 24.92 228 ALA A C 1
ATOM 1723 O O . ALA A 1 240 ? 34.882 36.215 22.346 1.00 21.29 228 ALA A O 1
ATOM 1725 N N . PHE A 1 241 ? 34.800 34.822 24.106 1.00 21.26 229 PHE A N 1
ATOM 1726 C CA . PHE A 1 241 ? 34.282 33.718 23.301 1.00 27.46 229 PHE A CA 1
ATOM 1727 C C . PHE A 1 241 ? 32.936 33.159 23.743 1.00 30.28 229 PHE A C 1
ATOM 1728 O O . PHE A 1 241 ? 32.257 32.547 22.913 1.00 28.09 229 PHE A O 1
ATOM 1736 N N . PHE A 1 242 ? 32.504 33.360 24.988 1.00 28.28 230 PHE A N 1
ATOM 1737 C CA . PHE A 1 242 ? 31.408 32.554 25.513 1.00 28.57 230 PHE A CA 1
ATOM 1738 C C . PHE A 1 242 ? 30.155 33.358 25.840 1.00 30.51 230 PHE A C 1
ATOM 1739 O O . PHE A 1 242 ? 29.260 32.848 26.522 1.00 32.62 230 PHE A O 1
ATOM 1747 N N . LYS A 1 243 ? 30.054 34.581 25.356 1.00 26.87 231 LYS A N 1
ATOM 1748 C CA . LYS A 1 243 ? 28.837 35.350 25.542 1.00 29.29 231 LYS A CA 1
ATOM 1749 C C . LYS A 1 243 ? 27.961 35.237 24.307 1.00 30.23 231 LYS A C 1
ATOM 1750 O O . LYS A 1 243 ? 28.450 34.937 23.212 1.00 29.54 231 LYS A O 1
ATOM 1756 N N . PRO A 1 244 ? 26.650 35.455 24.449 1.00 32.53 232 PRO A N 1
ATOM 1757 C CA . PRO A 1 244 ? 25.780 35.490 23.258 1.00 36.45 232 PRO A CA 1
ATOM 1758 C C . PRO A 1 244 ? 26.192 36.550 22.252 1.00 32.87 232 PRO A C 1
ATOM 1759 O O . PRO A 1 244 ? 25.880 36.417 21.061 1.00 32.79 232 PRO A O 1
ATOM 1763 N N . TRP A 1 245 ? 26.892 37.594 22.693 1.00 34.64 233 TRP A N 1
ATOM 1764 C CA . TRP A 1 245 ? 27.312 38.683 21.829 1.00 34.08 233 TRP A CA 1
ATOM 1765 C C . TRP A 1 245 ? 28.792 38.618 21.463 1.00 28.72 233 TRP A C 1
ATOM 1766 O O . TRP A 1 245 ? 29.301 39.551 20.835 1.00 30.69 233 TRP A O 1
ATOM 1777 N N . SER A 1 246 ? 29.498 37.549 21.845 1.00 27.89 234 SER A N 1
ATOM 1778 C CA . SER A 1 246 ? 30.935 37.489 21.594 1.00 26.18 234 SER A CA 1
ATOM 1779 C C . SER A 1 246 ? 31.264 37.539 20.099 1.00 33.36 234 SER A C 1
ATOM 1780 O O . SER A 1 246 ? 32.323 38.055 19.717 1.00 28.10 234 SER A O 1
ATOM 1783 N N . SER A 1 247 ? 30.378 37.036 19.234 1.00 28.82 235 SER A N 1
ATOM 1784 C CA . SER A 1 247 ? 30.692 37.082 17.811 1.00 30.21 235 SER A CA 1
ATOM 1785 C C . SER A 1 247 ? 29.592 37.813 17.044 1.00 35.74 235 SER A C 1
ATOM 1786 O O . SER A 1 247 ? 28.439 37.843 17.485 1.00 37.50 235 SER A O 1
ATOM 1789 N N . PRO A 1 248 ? 29.920 38.428 15.892 1.00 39.02 236 PRO A N 1
ATOM 1790 C CA . PRO A 1 248 ? 28.936 39.207 15.130 1.00 42.29 236 PRO A CA 1
ATOM 1791 C C . PRO A 1 248 ? 27.761 38.376 14.620 1.00 41.05 236 PRO A C 1
ATOM 1792 O O . PRO A 1 248 ? 27.967 37.210 14.289 1.00 50.21 236 PRO A O 1
ATOM 1796 N N . LYS A 1 251 ? 22.479 39.558 11.857 1.00 53.76 239 LYS A N 1
ATOM 1797 C CA . LYS A 1 251 ? 22.437 39.974 10.456 1.00 54.23 239 LYS A CA 1
ATOM 1798 C C . LYS A 1 251 ? 23.071 38.896 9.572 1.00 55.61 239 LYS A C 1
ATOM 1799 O O . LYS A 1 251 ? 23.682 37.955 10.089 1.00 54.75 239 LYS A O 1
ATOM 1805 N N . GLY A 1 252 ? 22.924 39.034 8.244 1.00 52.53 240 GLY A N 1
ATOM 1806 C CA . GLY A 1 252 ? 23.167 37.937 7.325 1.00 48.83 240 GLY A CA 1
ATOM 1807 C C . GLY A 1 252 ? 24.582 37.872 6.751 1.00 45.60 240 GLY A C 1
ATOM 1808 O O . GLY A 1 252 ? 25.452 38.694 7.037 1.00 43.83 240 GLY A O 1
ATOM 1809 N N . ALA A 1 253 ? 24.790 36.863 5.892 1.00 47.26 241 ALA A N 1
ATOM 1810 C CA . ALA A 1 253 ? 26.124 36.584 5.358 1.00 47.32 241 ALA A CA 1
ATOM 1811 C C . ALA A 1 253 ? 26.623 37.705 4.449 1.00 38.67 241 ALA A C 1
ATOM 1812 O O . ALA A 1 253 ? 27.813 38.046 4.476 1.00 36.44 241 ALA A O 1
ATOM 1814 N N . ALA A 1 254 ? 25.732 38.289 3.639 1.00 36.40 242 ALA A N 1
ATOM 1815 C CA . ALA A 1 254 ? 26.131 39.356 2.724 1.00 37.87 242 ALA A CA 1
ATOM 1816 C C . ALA A 1 254 ? 26.591 40.606 3.475 1.00 39.01 242 ALA A C 1
ATOM 1817 O O . ALA A 1 254 ? 27.604 41.220 3.108 1.00 31.44 242 ALA A O 1
ATOM 1819 N N . GLU A 1 255 ? 25.864 41.015 4.520 1.00 32.93 243 GLU A N 1
ATOM 1820 C CA . GLU A 1 255 ? 26.318 42.192 5.257 1.00 37.76 243 GLU A CA 1
ATOM 1821 C C . GLU A 1 255 ? 27.615 41.901 6.01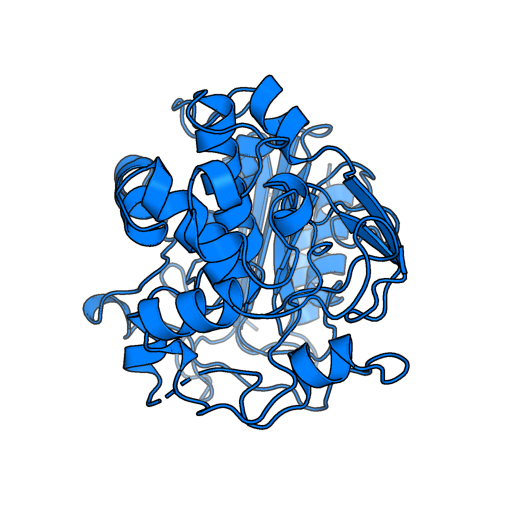2 1.00 34.16 243 GLU A C 1
ATOM 1822 O O . GLU A 1 255 ? 28.498 42.764 6.087 1.00 31.79 243 GLU A O 1
ATOM 1828 N N . TRP A 1 256 ? 27.762 40.686 6.555 1.00 32.60 244 TRP A N 1
ATOM 1829 C CA . TRP A 1 256 ? 29.008 40.340 7.232 1.00 32.05 244 TRP A CA 1
ATOM 1830 C C . TRP A 1 256 ? 30.191 40.403 6.276 1.00 31.86 244 TRP A C 1
ATOM 1831 O O . TRP A 1 256 ? 31.293 40.797 6.679 1.00 33.11 244 TRP A O 1
ATOM 1842 N N . ARG A 1 257 ? 29.978 40.053 5.003 1.00 26.88 245 ARG A N 1
ATOM 1843 C CA . ARG A 1 257 ? 31.029 40.218 4.004 1.00 28.48 245 ARG A CA 1
ATOM 1844 C C . ARG A 1 257 ? 31.271 41.684 3.670 1.00 27.07 245 ARG A C 1
ATOM 1845 O O . ARG A 1 257 ? 32.423 42.103 3.509 1.00 23.50 245 ARG A O 1
ATOM 1853 N N . ARG A 1 258 ? 30.195 42.476 3.565 1.00 26.57 246 ARG A N 1
ATOM 1854 C CA . ARG A 1 258 ? 30.294 43.837 3.037 1.00 30.56 246 ARG A CA 1
ATOM 1855 C C . ARG A 1 258 ? 31.033 44.774 3.989 1.00 28.37 246 ARG A C 1
ATOM 1856 O O . ARG A 1 258 ? 31.804 45.637 3.544 1.00 26.54 246 ARG A O 1
ATOM 1864 N N . VAL A 1 259 ? 30.782 44.654 5.295 1.00 27.71 247 VAL A N 1
ATOM 1865 C CA . VAL A 1 259 ? 31.358 45.587 6.263 1.00 29.77 247 VAL A CA 1
ATOM 1866 C C . VAL A 1 259 ? 32.837 45.273 6.453 1.00 28.70 247 VAL A C 1
ATOM 1867 O O . VAL A 1 259 ? 33.366 44.325 5.862 1.00 27.56 247 VAL A O 1
ATOM 1871 N N . GLU A 1 260 ? 33.518 46.065 7.274 1.00 26.12 248 GLU A N 1
ATOM 1872 C CA . GLU A 1 260 ? 34.926 45.846 7.575 1.00 29.10 248 GLU A CA 1
ATOM 1873 C C . GLU A 1 260 ? 35.043 45.370 9.013 1.00 29.96 248 GLU A C 1
ATOM 1874 O O . GLU A 1 260 ? 34.660 46.092 9.937 1.00 25.19 248 GLU A O 1
ATOM 1880 N N . ILE A 1 261 ? 35.560 44.161 9.197 1.00 26.02 249 ILE A N 1
ATOM 1881 C CA . ILE A 1 261 ? 35.894 43.660 10.526 1.00 22.98 249 ILE A CA 1
ATOM 1882 C C . ILE A 1 261 ? 37.351 43.211 10.449 1.00 25.65 249 ILE A C 1
ATOM 1883 O O . ILE A 1 261 ? 37.628 42.035 10.162 1.00 24.77 249 ILE A O 1
ATOM 1888 N N . PRO A 1 262 ? 38.315 44.118 10.647 1.00 24.25 250 PRO A N 1
ATOM 1889 C CA . PRO A 1 262 ? 39.729 43.766 10.414 1.00 25.03 250 PRO A CA 1
ATOM 1890 C C . PRO A 1 262 ? 40.283 42.704 11.364 1.00 24.67 250 PRO A C 1
ATOM 1891 O O . PRO A 1 262 ? 41.442 42.295 11.208 1.00 21.24 250 PRO A O 1
ATOM 1895 N N . SER A 1 263 ? 39.512 42.242 12.343 1.00 20.80 251 SER A N 1
ATOM 1896 C CA . SER A 1 263 ? 39.926 41.097 13.136 1.00 22.74 251 SER A CA 1
ATOM 1897 C C . SER A 1 263 ? 39.448 39.765 12.566 1.00 21.21 251 SER A C 1
ATOM 1898 O O . SER A 1 263 ? 39.892 38.721 13.055 1.00 23.27 251 SER A O 1
ATOM 1901 N N . ALA A 1 264 ? 38.549 39.763 11.564 1.00 23.29 252 ALA A N 1
ATOM 1902 C CA . ALA A 1 264 ? 37.821 38.529 11.266 1.00 25.96 252 ALA A CA 1
ATOM 1903 C C . ALA A 1 264 ? 37.212 38.360 9.869 1.00 21.40 252 ALA A C 1
ATOM 1904 O O . ALA A 1 264 ? 36.850 37.236 9.521 1.00 26.34 252 ALA A O 1
ATOM 1906 N N . ASN A 1 265 ? 37.012 39.414 9.075 1.00 22.42 253 ASN A N 1
ATOM 1907 C CA . ASN A 1 265 ? 36.209 39.221 7.864 1.00 21.37 253 ASN A CA 1
ATOM 1908 C C . ASN A 1 265 ? 36.960 39.564 6.582 1.00 20.78 253 ASN A C 1
ATOM 1909 O O . ASN A 1 265 ? 36.331 39.842 5.553 1.00 23.40 253 ASN A O 1
ATOM 1914 N N . GLY A 1 266 ? 38.285 39.528 6.598 1.00 19.05 254 GLY A N 1
ATOM 1915 C CA . GLY A 1 266 ? 39.010 39.548 5.342 1.00 17.58 254 GLY A CA 1
ATOM 1916 C C . GLY A 1 266 ? 38.664 38.343 4.482 1.00 16.30 254 GLY A C 1
ATOM 1917 O O . GLY A 1 266 ? 38.303 37.270 4.981 1.00 17.62 254 GLY A O 1
ATOM 1918 N N . HIS A 1 267 ? 38.771 38.532 3.169 1.00 14.02 255 HIS A N 1
ATOM 1919 C CA . HIS A 1 267 ? 38.603 37.474 2.178 1.00 15.78 255 HIS A CA 1
ATOM 1920 C C . HIS A 1 267 ? 39.779 37.499 1.213 1.00 18.01 255 HIS A C 1
ATOM 1921 O O . HIS A 1 267 ? 40.148 38.572 0.713 1.00 14.07 255 HIS A O 1
ATOM 1928 N N . ALA A 1 268 ? 40.339 36.325 0.909 1.00 16.39 256 ALA A N 1
ATOM 1929 C CA . ALA A 1 268 ? 41.530 36.301 0.065 1.00 13.38 256 ALA A CA 1
ATOM 1930 C C . ALA A 1 268 ? 41.719 34.914 -0.527 1.00 14.20 256 ALA A C 1
ATOM 1931 O O . ALA A 1 268 ? 41.079 33.945 -0.114 1.00 17.14 256 ALA A O 1
ATOM 1933 N N . THR A 1 269 ? 42.654 34.830 -1.470 1.00 13.83 257 THR A N 1
ATOM 1934 C CA . THR A 1 269 ? 43.226 33.563 -1.906 1.00 12.90 257 THR A CA 1
ATOM 1935 C C . THR A 1 269 ? 44.565 33.350 -1.209 1.00 15.31 257 THR A C 1
ATOM 1936 O O . THR A 1 269 ? 45.183 34.291 -0.689 1.00 13.07 257 THR A O 1
ATOM 1940 N N . ALA A 1 270 ? 45.012 32.096 -1.201 1.00 11.36 258 ALA A N 1
ATOM 1941 C CA . ALA A 1 270 ? 46.292 31.789 -0.563 1.00 11.98 258 ALA A CA 1
ATOM 1942 C C . ALA A 1 270 ? 47.459 32.521 -1.222 1.00 11.81 258 ALA A C 1
ATOM 1943 O O . ALA A 1 270 ? 48.274 33.124 -0.495 1.00 15.48 258 ALA A O 1
ATOM 1945 N N . PRO A 1 271 ? 47.588 32.561 -2.557 1.00 13.39 259 PRO A N 1
ATOM 1946 C CA . PRO A 1 271 ? 48.715 33.321 -3.135 1.00 13.73 259 PRO A CA 1
ATOM 1947 C C . PRO A 1 271 ? 48.694 34.804 -2.802 1.00 15.68 259 PRO A C 1
ATOM 1948 O O . PRO A 1 271 ? 49.760 35.422 -2.679 1.00 14.06 259 PRO A O 1
ATOM 1952 N N . ALA A 1 272 ? 47.513 35.416 -2.711 1.00 14.98 260 ALA A N 1
ATOM 1953 C CA . ALA A 1 272 ? 47.465 36.827 -2.339 1.00 17.66 260 ALA A CA 1
ATOM 1954 C C . ALA A 1 272 ? 48.144 37.052 -0.992 1.00 14.59 260 ALA A C 1
ATOM 1955 O O . ALA A 1 272 ? 48.965 37.974 -0.845 1.00 14.14 260 ALA A O 1
ATOM 1957 N N . LEU A 1 273 ? 47.858 36.188 -0.007 1.00 12.98 261 LEU A N 1
ATOM 1958 C CA . LEU A 1 273 ? 48.487 36.333 1.305 1.00 14.52 261 LEU A CA 1
ATOM 1959 C C . LEU A 1 273 ? 49.970 35.997 1.250 1.00 15.42 261 LEU A C 1
ATOM 1960 O O . LEU A 1 273 ? 50.790 36.658 1.907 1.00 15.58 261 LEU A O 1
ATOM 1965 N N . ALA A 1 274 ? 50.339 34.975 0.481 1.00 14.00 262 ALA A N 1
ATOM 1966 C CA . ALA A 1 274 ? 51.750 34.606 0.396 1.00 14.76 262 ALA A CA 1
ATOM 1967 C C . ALA A 1 274 ? 52.568 35.730 -0.223 1.00 15.25 262 ALA A C 1
ATOM 1968 O O . ALA A 1 274 ? 53.704 35.986 0.200 1.00 17.07 262 ALA A O 1
ATOM 1970 N N . ARG A 1 275 ? 52.005 36.420 -1.223 1.00 13.20 263 ARG A N 1
ATOM 1971 C CA . ARG A 1 275 ? 52.705 37.544 -1.832 1.00 16.15 263 ARG A CA 1
ATOM 1972 C C . ARG A 1 275 ? 52.821 38.713 -0.859 1.00 17.38 263 ARG A C 1
ATOM 1973 O O . ARG A 1 275 ? 53.892 39.317 -0.739 1.00 16.47 263 ARG A O 1
ATOM 1981 N N . LEU A 1 276 ? 51.737 39.029 -0.141 1.00 15.75 264 LEU A N 1
ATOM 1982 C CA . LEU A 1 276 ? 51.774 40.147 0.798 1.00 17.60 264 LEU A CA 1
ATOM 1983 C C . LEU A 1 276 ? 52.772 39.887 1.920 1.00 21.34 264 LEU A C 1
ATOM 1984 O O . LEU A 1 276 ? 53.631 40.733 2.213 1.00 18.36 264 LEU A O 1
ATOM 1989 N N . MET A 1 277 ? 52.678 38.715 2.569 1.00 16.15 265 MET A N 1
ATOM 1990 C CA . MET A 1 277 ? 53.661 38.374 3.586 1.00 17.18 265 MET A CA 1
ATOM 1991 C C . MET A 1 277 ? 55.049 38.215 2.980 1.00 17.15 265 MET A C 1
ATOM 1992 O O . MET A 1 277 ? 56.050 38.458 3.665 1.00 17.71 265 MET A O 1
ATOM 1997 N N . GLY A 1 278 ? 55.124 37.820 1.704 1.00 15.45 266 GLY A N 1
ATOM 1998 C CA . GLY A 1 278 ? 56.414 37.735 1.031 1.00 18.72 266 GLY A CA 1
ATOM 1999 C C . GLY A 1 278 ? 57.155 39.061 1.005 1.00 19.91 266 GLY A C 1
ATOM 2000 O O . GLY A 1 278 ? 58.383 39.100 1.135 1.00 22.36 266 GLY A O 1
ATOM 2001 N N . ALA A 1 279 ? 56.420 40.167 0.848 1.00 19.74 267 ALA A N 1
ATOM 2002 C CA . ALA A 1 279 ? 57.056 41.477 0.906 1.00 22.09 267 ALA A CA 1
ATOM 2003 C C . ALA A 1 279 ? 57.712 41.709 2.263 1.00 23.77 267 ALA A C 1
ATOM 2004 O O . ALA A 1 279 ? 58.820 42.253 2.340 1.00 22.33 267 ALA A O 1
ATOM 2006 N N . LEU A 1 280 ? 57.044 41.300 3.348 1.00 18.70 268 LEU A N 1
ATOM 2007 C CA . LEU A 1 280 ? 57.636 41.391 4.682 1.00 19.92 268 LEU A CA 1
ATOM 2008 C C . LEU A 1 280 ? 58.808 40.425 4.869 1.00 24.18 268 LEU A C 1
ATOM 2009 O O . LEU A 1 280 ? 59.636 40.642 5.764 1.00 22.88 268 LEU A O 1
ATOM 2014 N N . ALA A 1 281 ? 58.898 39.369 4.060 1.00 17.64 269 ALA A N 1
ATOM 2015 C CA . ALA A 1 281 ? 60.044 38.461 4.105 1.00 22.34 269 ALA A CA 1
ATOM 2016 C C . ALA A 1 281 ? 61.200 38.900 3.214 1.00 24.68 269 ALA A C 1
ATOM 2017 O O . ALA A 1 281 ? 62.277 38.294 3.280 1.00 26.12 269 ALA A O 1
ATOM 2019 N N . HIS A 1 282 ? 61.003 39.919 2.382 1.00 20.50 270 HIS A N 1
ATOM 2020 C CA . HIS A 1 282 ? 61.936 40.311 1.329 1.00 23.06 270 HIS A CA 1
ATOM 2021 C C . HIS A 1 282 ? 62.149 41.826 1.345 1.00 24.84 270 HIS A C 1
ATOM 2022 O O . HIS A 1 282 ? 61.979 42.527 0.342 1.00 25.13 270 HIS A O 1
ATOM 2029 N N . GLY A 1 283 ? 62.495 42.350 2.517 1.00 26.71 271 GLY A N 1
ATOM 2030 C CA . GLY A 1 283 ? 62.906 43.735 2.628 1.00 24.78 271 GLY A CA 1
ATOM 2031 C C . GLY A 1 283 ? 61.808 44.759 2.475 1.00 28.88 271 GLY A C 1
ATOM 2032 O O . GLY A 1 283 ? 62.113 45.939 2.267 1.00 23.95 271 GLY A O 1
ATOM 2033 N N . GLY A 1 284 ? 60.540 44.345 2.567 1.00 20.57 272 GLY A N 1
ATOM 2034 C CA . GLY A 1 284 ? 59.417 45.258 2.466 1.00 22.89 272 GLY A CA 1
ATOM 2035 C C . GLY A 1 284 ? 58.975 45.567 1.056 1.00 25.43 272 GLY A C 1
ATOM 2036 O O . GLY A 1 284 ? 58.119 46.436 0.859 1.00 22.70 272 GLY A O 1
ATOM 2037 N N . THR A 1 285 ? 59.533 44.893 0.064 1.00 20.86 273 THR A N 1
ATOM 2038 C CA . THR A 1 285 ? 59.241 45.195 -1.325 1.00 23.39 273 THR A CA 1
ATOM 2039 C C . THR A 1 285 ? 58.486 44.037 -1.971 1.00 18.90 273 THR A C 1
ATOM 2040 O O . THR A 1 285 ? 58.795 42.872 -1.722 1.00 20.12 273 THR A O 1
ATOM 2044 N N . LEU A 1 286 ? 57.470 44.369 -2.767 1.00 28.50 274 LEU A N 1
ATOM 2045 C CA . LEU A 1 286 ? 56.710 43.381 -3.529 1.00 28.49 274 LEU A CA 1
ATOM 2046 C C . LEU A 1 286 ? 56.611 43.851 -4.974 1.00 28.31 274 LEU A C 1
ATOM 2047 O O . LEU A 1 286 ? 56.120 44.954 -5.236 1.00 24.82 274 LEU A O 1
ATOM 2052 N N . ASP A 1 287 ? 57.066 43.008 -5.907 1.00 30.82 275 ASP A N 1
ATOM 2053 C CA . ASP A 1 287 ? 57.048 43.336 -7.336 1.00 34.07 275 ASP A CA 1
ATOM 2054 C C . ASP A 1 287 ? 57.606 44.738 -7.587 1.00 29.28 275 ASP A C 1
ATOM 2055 O O . ASP A 1 287 ? 57.052 45.526 -8.353 1.00 32.36 275 ASP A O 1
ATOM 2060 N N . GLY A 1 288 ? 58.695 45.068 -6.892 1.00 32.33 276 GLY A N 1
ATOM 2061 C CA . GLY A 1 288 ? 59.378 46.328 -7.092 1.00 31.57 276 GLY A CA 1
ATOM 2062 C C . GLY A 1 288 ? 58.845 47.512 -6.310 1.00 34.56 276 GLY A C 1
ATOM 2063 O O . GLY A 1 288 ? 59.450 48.588 -6.374 1.00 32.46 276 GLY A O 1
ATOM 2064 N N . ARG A 1 289 ? 57.742 47.365 -5.578 1.00 29.09 277 ARG A N 1
ATOM 2065 C CA . ARG A 1 289 ? 57.118 48.478 -4.867 1.00 28.85 277 ARG A CA 1
ATOM 2066 C C . ARG A 1 289 ? 57.402 48.342 -3.373 1.00 28.56 277 ARG A C 1
ATOM 2067 O O . ARG A 1 289 ? 57.086 47.311 -2.774 1.00 26.41 277 ARG A O 1
ATOM 2075 N N . SER A 1 290 ? 57.999 49.375 -2.773 1.00 25.43 278 SER A N 1
ATOM 2076 C CA . SER A 1 290 ? 58.263 49.361 -1.336 1.00 25.39 278 SER A CA 1
ATOM 2077 C C . SER A 1 290 ? 56.971 49.596 -0.550 1.00 28.69 278 SER A C 1
ATOM 2078 O O . SER A 1 290 ? 56.347 50.656 -0.669 1.00 26.04 278 SER A O 1
ATOM 2081 N N . LEU A 1 291 ? 56.560 48.602 0.240 1.00 24.61 279 LEU A N 1
ATOM 2082 C CA . LEU A 1 291 ? 55.418 48.756 1.138 1.00 21.28 279 LEU A CA 1
ATOM 2083 C C . LEU A 1 291 ? 55.809 49.284 2.510 1.00 21.61 279 LEU A C 1
ATOM 2084 O O . LEU A 1 291 ? 54.981 49.907 3.182 1.00 20.35 279 LEU A O 1
ATOM 2089 N N . ILE A 1 292 ? 57.047 49.044 2.933 1.00 20.67 280 ILE A N 1
ATOM 2090 C CA . ILE A 1 292 ? 57.511 49.353 4.282 1.00 23.00 280 ILE A CA 1
ATOM 2091 C C . ILE A 1 292 ? 59.026 49.175 4.280 1.00 23.15 280 ILE A C 1
ATOM 2092 O O . ILE A 1 292 ? 59.559 48.411 3.466 1.00 20.36 280 ILE A O 1
ATOM 2097 N N . THR A 1 293 ? 59.737 49.875 5.167 1.00 20.90 281 THR A N 1
ATOM 2098 C CA . THR A 1 293 ? 61.185 49.703 5.253 1.00 23.32 281 THR A CA 1
ATOM 2099 C C . THR A 1 293 ? 61.552 48.496 6.108 1.00 19.98 281 THR A C 1
ATOM 2100 O O . THR A 1 293 ? 60.754 48.032 6.929 1.00 21.49 281 THR A O 1
ATOM 2104 N N . PRO A 1 294 ? 62.767 47.965 5.940 1.00 21.76 282 PRO A N 1
ATOM 2105 C CA . PRO A 1 294 ? 63.233 46.908 6.860 1.00 21.02 282 PRO A CA 1
ATOM 2106 C C . PRO A 1 294 ? 63.155 47.308 8.322 1.00 25.00 282 PRO A C 1
ATOM 2107 O O . PRO A 1 294 ? 62.766 46.496 9.175 1.00 23.16 282 PRO A O 1
ATOM 2111 N N . ALA A 1 295 ? 63.521 48.551 8.635 1.00 26.43 283 ALA A N 1
ATOM 2112 C CA . ALA A 1 295 ? 63.378 49.039 10.002 1.00 29.15 283 ALA A CA 1
ATOM 2113 C C . ALA A 1 295 ? 61.932 48.931 10.473 1.00 22.06 283 ALA A C 1
ATOM 2114 O O . ALA A 1 295 ? 61.674 48.513 11.611 1.00 19.13 283 ALA A O 1
ATOM 2116 N N . GLY A 1 296 ? 60.980 49.289 9.601 1.00 20.23 284 GLY A N 1
ATOM 2117 C CA . GLY A 1 296 ? 59.574 49.231 9.971 1.00 19.77 284 GLY A CA 1
ATOM 2118 C C . GLY A 1 296 ? 59.091 47.813 10.220 1.00 23.53 284 GLY A C 1
ATOM 2119 O O . GLY A 1 296 ? 58.299 47.570 11.139 1.00 18.15 284 GLY A O 1
ATOM 2120 N N . ILE A 1 297 ? 59.575 46.852 9.420 1.00 21.95 285 ILE A N 1
ATOM 2121 C CA . ILE A 1 297 ? 59.246 45.448 9.663 1.00 15.68 285 ILE A CA 1
ATOM 2122 C C . ILE A 1 297 ? 59.782 45.006 11.017 1.00 21.20 285 ILE A C 1
ATOM 2123 O O . ILE A 1 297 ? 59.067 44.398 11.820 1.00 20.22 285 ILE A O 1
ATOM 2128 N N . LYS A 1 298 ? 61.052 45.314 11.293 1.00 22.58 286 LYS A N 1
ATOM 2129 C CA . LYS A 1 298 ? 61.657 44.925 12.563 1.00 26.23 286 LYS A CA 1
ATOM 2130 C C . LYS A 1 298 ? 60.907 45.525 13.754 1.00 23.02 286 LYS A C 1
ATOM 2131 O O . LYS A 1 298 ? 60.701 44.852 14.772 1.00 21.14 286 LYS A O 1
ATOM 2137 N N . ALA A 1 299 ? 60.478 46.784 13.647 1.00 20.41 287 ALA A N 1
ATOM 2138 C CA . ALA A 1 299 ? 59.776 47.402 14.772 1.00 23.04 287 ALA A CA 1
ATOM 2139 C C . ALA A 1 299 ? 58.431 46.723 15.027 1.00 23.58 287 ALA A C 1
ATOM 2140 O O . ALA A 1 299 ? 58.027 46.535 16.185 1.00 18.72 287 ALA A O 1
ATOM 2142 N N . ALA A 1 300 ? 57.726 46.349 13.953 1.00 22.48 288 ALA A N 1
ATOM 2143 C CA . ALA A 1 300 ? 56.405 45.735 14.084 1.00 22.56 288 ALA A CA 1
ATOM 2144 C C . ALA A 1 300 ? 56.470 44.325 14.653 1.00 16.17 288 ALA A C 1
ATOM 2145 O O . ALA A 1 300 ? 55.519 43.883 15.305 1.00 22.24 288 ALA A O 1
ATOM 2147 N N . THR A 1 301 ? 57.539 43.583 14.393 1.00 14.56 289 THR A N 1
ATOM 2148 C CA . THR A 1 301 ? 57.511 42.177 14.765 1.00 20.65 289 THR A CA 1
ATOM 2149 C C . THR A 1 301 ? 58.271 41.875 16.049 1.00 22.93 289 THR A C 1
ATOM 2150 O O . THR A 1 301 ? 58.223 40.729 16.514 1.00 20.19 289 THR A O 1
ATOM 2154 N N . ALA A 1 302 ? 58.962 42.859 16.632 1.00 22.76 290 ALA A N 1
ATOM 2155 C CA . ALA A 1 302 ? 59.703 42.605 17.866 1.00 22.39 290 ALA A CA 1
ATOM 2156 C C . ALA A 1 302 ? 58.766 42.122 18.962 1.00 20.25 290 ALA A C 1
ATOM 2157 O O . ALA A 1 302 ? 57.627 42.583 19.080 1.00 21.52 290 ALA A O 1
ATOM 2159 N N . GLU A 1 303 ? 59.253 41.179 19.763 1.00 18.76 291 GLU A N 1
ATOM 2160 C CA . GLU A 1 303 ? 58.468 40.649 20.868 1.00 21.83 291 GLU A CA 1
ATOM 2161 C C . GLU A 1 303 ? 58.090 41.752 21.846 1.00 23.25 291 GLU A C 1
ATOM 2162 O O . GLU A 1 303 ? 58.959 42.433 22.394 1.00 19.83 291 GLU A O 1
ATOM 2168 N N . ARG A 1 304 ? 56.792 41.910 22.070 1.00 19.82 292 ARG A N 1
ATOM 2169 C CA . ARG A 1 304 ? 56.281 42.785 23.115 1.00 23.69 292 ARG A CA 1
ATOM 2170 C C . ARG A 1 304 ? 56.192 42.063 24.449 1.00 30.31 292 ARG A C 1
ATOM 2171 O O . ARG A 1 304 ? 56.588 42.615 25.487 1.00 23.20 292 ARG A O 1
ATOM 2179 N N . LEU A 1 305 ? 55.674 40.837 24.436 1.00 26.94 293 LEU A N 1
ATOM 2180 C CA . LEU A 1 305 ? 55.633 40.007 25.630 1.00 24.38 293 LEU A CA 1
ATOM 2181 C C . LEU A 1 305 ? 55.406 38.563 25.210 1.00 29.90 293 LEU A C 1
ATOM 2182 O O . LEU A 1 305 ? 54.992 38.280 24.078 1.00 24.90 293 LEU A O 1
ATOM 2187 N N . ARG A 1 306 ? 55.665 37.657 26.156 1.00 27.33 294 ARG A N 1
ATOM 2188 C CA . ARG A 1 306 ? 55.585 36.224 25.917 1.00 25.17 294 ARG A CA 1
ATOM 2189 C C . ARG A 1 306 ? 55.143 35.524 27.193 1.00 27.65 294 ARG A C 1
ATOM 2190 O O . ARG A 1 306 ? 55.558 35.904 28.289 1.00 26.98 294 ARG A O 1
ATOM 2198 N N . GLY A 1 307 ? 54.312 34.512 27.045 1.00 25.10 295 GLY A N 1
ATOM 2199 C CA . GLY A 1 307 ? 53.806 33.770 28.184 1.00 27.61 295 GLY A CA 1
ATOM 2200 C C . GLY A 1 307 ? 52.448 33.194 27.853 1.00 28.08 295 GLY A C 1
ATOM 2201 O O . GLY A 1 307 ? 51.948 33.318 26.731 1.00 23.35 295 GLY A O 1
ATOM 2202 N N . ARG A 1 308 ? 51.865 32.538 28.859 1.00 20.26 296 ARG A N 1
ATOM 2203 C CA . ARG A 1 308 ? 50.541 31.946 28.706 1.00 24.75 296 ARG A CA 1
ATOM 2204 C C . ARG A 1 308 ? 49.502 33.023 28.430 1.00 22.83 296 ARG A C 1
ATOM 2205 O O . ARG A 1 308 ? 49.360 33.978 29.196 1.00 22.48 296 ARG A O 1
ATOM 2213 N N . ASP A 1 309 ? 48.748 32.850 27.356 1.00 18.84 297 ASP A N 1
ATOM 2214 C CA . ASP A 1 309 ? 47.702 33.806 27.040 1.00 24.40 297 ASP A CA 1
ATOM 2215 C C . ASP A 1 309 ? 46.468 33.506 27.875 1.00 22.37 297 ASP A C 1
ATOM 2216 O O . ASP A 1 309 ? 46.137 32.342 28.123 1.00 22.44 297 ASP A O 1
ATOM 2221 N N . LEU A 1 310 ? 45.789 34.565 28.323 1.00 20.85 298 LEU A N 1
ATOM 2222 C CA . LEU A 1 310 ? 44.611 34.387 29.163 1.00 19.97 298 LEU A CA 1
ATOM 2223 C C . LEU A 1 310 ? 43.425 33.820 28.395 1.00 24.49 298 LEU A C 1
ATOM 2224 O O . LEU A 1 310 ? 42.496 33.285 29.015 1.00 21.51 298 LEU A O 1
ATOM 2229 N N . VAL A 1 311 ? 43.434 33.918 27.067 1.00 20.12 299 VAL A N 1
ATOM 2230 C CA . VAL A 1 311 ? 42.297 33.552 26.233 1.00 22.82 299 VAL A CA 1
ATOM 2231 C C . VAL A 1 311 ? 42.627 32.368 25.327 1.00 23.77 299 VAL A C 1
ATOM 2232 O O . VAL A 1 311 ? 41.926 31.352 25.333 1.00 21.98 299 VAL A O 1
ATOM 2236 N N . LEU A 1 312 ? 43.691 32.476 24.549 1.00 21.18 300 LEU A N 1
ATOM 2237 C CA . LEU A 1 312 ? 44.123 31.338 23.745 1.00 21.43 300 LEU A CA 1
ATOM 2238 C C . LEU A 1 312 ? 44.941 30.391 24.613 1.00 23.35 300 LEU A C 1
ATOM 2239 O O . LEU A 1 312 ? 45.826 30.839 25.349 1.00 21.10 300 LEU A O 1
ATOM 2244 N N . PRO A 1 313 ? 44.651 29.109 24.592 1.00 26.13 301 PRO A N 1
ATOM 2245 C CA . PRO A 1 313 ? 45.303 28.162 25.517 1.00 26.31 301 PRO A CA 1
ATOM 2246 C C . PRO A 1 313 ? 46.695 27.742 25.050 1.00 31.97 301 PRO A C 1
ATOM 2247 O O . PRO A 1 313 ? 46.964 26.559 24.785 1.00 26.35 301 PRO A O 1
ATOM 2251 N N . TYR A 1 314 ? 47.601 28.720 24.975 1.00 23.00 302 TYR A N 1
ATOM 2252 C CA . TYR A 1 314 ? 48.946 28.530 24.449 1.00 26.63 302 TYR A CA 1
ATOM 2253 C C . TYR A 1 314 ? 49.887 29.535 25.084 1.00 27.28 302 TYR A C 1
ATOM 2254 O O . TYR A 1 314 ? 49.475 30.628 25.488 1.00 24.92 302 TYR A O 1
ATOM 2263 N N . GLU A 1 315 ? 51.166 29.172 25.127 1.00 23.43 303 GLU A N 1
ATOM 2264 C CA . GLU A 1 315 ? 52.221 30.161 25.290 1.00 26.71 303 GLU A CA 1
ATOM 2265 C C . GLU A 1 315 ? 52.413 30.880 23.955 1.00 22.31 303 GLU A C 1
ATOM 2266 O O . GLU A 1 315 ? 52.678 30.234 22.935 1.00 24.28 303 GLU A O 1
ATOM 2272 N N . ILE A 1 316 ? 52.262 32.204 23.954 1.00 22.07 304 ILE A N 1
ATOM 2273 C CA . ILE A 1 316 ? 52.353 33.013 22.741 1.00 21.22 304 ILE A CA 1
ATOM 2274 C C . ILE A 1 316 ? 53.374 34.121 22.946 1.00 23.42 304 ILE A C 1
ATOM 2275 O O . ILE A 1 316 ? 53.429 34.752 24.012 1.00 21.84 304 ILE A O 1
ATOM 2280 N N . SER A 1 317 ? 54.194 34.341 21.921 1.00 21.08 305 SER A N 1
ATOM 2281 C CA . SER A 1 317 ? 55.062 35.505 21.815 1.00 17.96 305 SER A CA 1
ATOM 2282 C C . SER A 1 317 ? 54.388 36.460 20.833 1.00 21.03 305 SER A C 1
ATOM 2283 O O . SER A 1 317 ? 54.224 36.129 19.655 1.00 18.43 305 SER A O 1
ATOM 2286 N N . TRP A 1 318 ? 53.974 37.624 21.322 1.00 17.99 306 TRP A N 1
ATOM 2287 C CA . TRP A 1 318 ? 53.273 38.617 20.510 1.00 18.58 306 TRP A CA 1
ATOM 2288 C C . TRP A 1 318 ? 54.221 39.725 20.074 1.00 18.78 306 TRP A C 1
ATOM 2289 O O . TRP A 1 318 ? 54.933 40.296 20.911 1.00 19.99 306 TRP A O 1
ATOM 2300 N N . GLY A 1 319 ? 54.210 40.032 18.774 1.00 15.90 307 GLY A N 1
ATOM 2301 C CA . GLY A 1 319 ? 54.644 41.313 18.263 1.00 18.65 307 GLY A CA 1
ATOM 2302 C C . GLY A 1 319 ? 53.500 42.309 18.296 1.00 17.94 307 GLY A C 1
ATOM 2303 O O . GLY A 1 319 ? 52.522 42.148 19.029 1.00 16.47 307 GLY A O 1
ATOM 2304 N N . ALA A 1 320 ? 53.616 43.351 17.470 1.00 18.00 308 ALA A N 1
ATOM 2305 C CA . ALA A 1 320 ? 52.582 44.392 17.404 1.00 17.51 308 ALA A CA 1
ATOM 2306 C C . ALA A 1 320 ? 51.451 43.947 16.467 1.00 20.19 308 ALA A C 1
ATOM 2307 O O . ALA A 1 320 ? 51.259 44.464 15.360 1.00 17.96 308 ALA A O 1
ATOM 2309 N N . GLY A 1 321 ? 50.669 42.980 16.959 1.00 16.75 309 GLY A N 1
ATOM 2310 C CA . GLY A 1 321 ? 49.574 42.382 16.224 1.00 13.72 309 GLY A CA 1
ATOM 2311 C C . GLY A 1 321 ? 49.916 41.096 15.494 1.00 17.67 309 GLY A C 1
ATOM 2312 O O . GLY A 1 321 ? 49.021 40.273 15.264 1.00 19.08 309 GLY A O 1
ATOM 2313 N N . PHE A 1 322 ? 51.183 40.889 15.142 1.00 19.72 310 PHE A N 1
ATOM 2314 C CA . PHE A 1 322 ? 51.626 39.621 14.568 1.00 18.35 310 PHE A CA 1
ATOM 2315 C C . PHE A 1 322 ? 51.890 38.598 15.677 1.00 18.10 310 PHE A C 1
ATOM 2316 O O . PHE A 1 322 ? 52.418 38.928 16.744 1.00 18.32 310 PHE A O 1
ATOM 2324 N N . MET A 1 323 ? 51.526 37.345 15.418 1.00 14.50 311 MET A N 1
ATOM 2325 C CA . MET A 1 323 ? 51.981 36.249 16.258 1.00 16.57 311 MET A CA 1
ATOM 2326 C C . MET A 1 323 ? 53.380 35.846 15.808 1.00 20.26 311 MET A C 1
ATOM 2327 O O . MET A 1 323 ? 53.603 35.577 14.624 1.00 16.61 311 MET A O 1
ATOM 2332 N N . ARG A 1 324 ? 54.328 35.839 16.736 1.00 17.08 312 ARG A N 1
ATOM 2333 C CA . ARG A 1 324 ? 55.645 35.313 16.412 1.00 17.51 312 ARG A CA 1
ATOM 2334 C C . ARG A 1 324 ? 55.629 33.783 16.510 1.00 15.72 312 ARG A C 1
ATOM 2335 O O . ARG A 1 324 ? 54.716 33.182 17.074 1.00 17.05 312 ARG A O 1
ATOM 2343 N N . ASN A 1 325 ? 56.641 33.151 15.914 1.00 16.62 313 ASN A N 1
ATOM 2344 C CA . ASN A 1 325 ? 56.550 31.712 15.670 1.00 17.82 313 ASN A CA 1
ATOM 2345 C C . ASN A 1 325 ? 56.898 30.908 16.921 1.00 19.45 313 ASN A C 1
ATOM 2346 O O . ASN A 1 325 ? 56.149 30.007 17.317 1.00 22.65 313 ASN A O 1
ATOM 2351 N N . GLU A 1 326 ? 58.012 31.227 17.576 1.00 23.53 314 GLU A N 1
ATOM 2352 C CA . GLU A 1 326 ? 58.339 30.583 18.846 1.00 23.50 314 GLU A CA 1
ATOM 2353 C C . GLU A 1 326 ? 57.267 30.950 19.857 1.00 23.05 314 GLU A C 1
ATOM 2354 O O . GLU A 1 326 ? 56.752 32.074 19.822 1.00 21.96 314 GLU A O 1
ATOM 2360 N N . PRO A 1 327 ? 56.951 30.026 20.786 1.00 24.73 315 PRO A N 1
ATOM 2361 C CA . PRO A 1 327 ? 57.605 28.734 21.007 1.00 19.86 315 PRO A CA 1
ATOM 2362 C C . PRO A 1 327 ? 56.896 27.537 20.367 1.00 25.48 315 PRO A C 1
ATOM 2363 O O . PRO A 1 327 ? 57.265 26.399 20.650 1.00 21.66 315 PRO A O 1
ATOM 2367 N N . ASN A 1 328 ? 55.881 27.766 19.533 1.00 19.92 316 ASN A N 1
ATOM 2368 C CA . ASN A 1 328 ? 55.098 26.640 19.043 1.00 21.53 316 ASN A CA 1
ATOM 2369 C C . ASN A 1 328 ? 55.519 26.170 17.659 1.00 21.93 316 ASN A C 1
ATOM 2370 O O . ASN A 1 328 ? 55.279 25.004 17.321 1.00 21.17 316 ASN A O 1
ATOM 2375 N N . PHE A 1 329 ? 56.139 27.042 16.863 1.00 19.94 317 PHE A N 1
ATOM 2376 C CA . PHE A 1 329 ? 56.708 26.688 15.560 1.00 18.71 317 PHE A CA 1
ATOM 2377 C C . PHE A 1 329 ? 55.654 26.145 14.597 1.00 19.02 317 PHE A C 1
ATOM 2378 O O . PHE A 1 329 ? 55.926 25.266 13.775 1.00 20.59 317 PHE A O 1
ATOM 2386 N N . TYR A 1 330 ? 54.449 26.700 14.670 1.00 16.23 318 TYR A N 1
ATOM 2387 C CA . TYR A 1 330 ? 53.426 26.334 13.705 1.00 17.68 318 TYR A CA 1
ATOM 2388 C C . TYR A 1 330 ? 53.668 26.939 12.329 1.00 18.29 318 TYR A C 1
ATOM 2389 O O . TYR A 1 330 ? 52.992 26.531 11.380 1.00 17.57 318 TYR A O 1
ATOM 2398 N N . TYR A 1 331 ? 54.596 27.896 12.195 1.00 16.48 319 TYR A N 1
ATOM 2399 C CA . TYR A 1 331 ? 54.942 28.477 10.901 1.00 16.95 319 TYR A CA 1
ATOM 2400 C C . TYR A 1 331 ? 56.312 28.005 10.415 1.00 14.71 319 TYR A C 1
ATOM 2401 O O . TYR A 1 331 ? 56.977 28.703 9.648 1.00 20.57 319 TYR A O 1
ATOM 2410 N N . GLY A 1 332 ? 56.732 26.821 10.821 1.00 15.24 320 GLY A N 1
ATOM 2411 C CA . GLY A 1 332 ? 58.006 26.296 10.387 1.00 18.24 320 GLY A CA 1
ATOM 2412 C C . GLY A 1 332 ? 59.081 26.458 11.445 1.00 20.26 320 GLY A C 1
ATOM 2413 O O . GLY A 1 332 ? 58.802 26.808 12.593 1.00 19.21 320 GLY A O 1
ATOM 2414 N N . PRO A 1 333 ? 60.342 26.239 11.059 1.00 21.65 321 PRO A N 1
ATOM 2415 C CA . PRO A 1 333 ? 61.431 26.138 12.050 1.00 22.60 321 PRO A CA 1
ATOM 2416 C C . PRO A 1 333 ? 62.031 27.456 12.530 1.00 23.88 321 PRO A C 1
ATOM 2417 O O . PRO A 1 333 ? 62.815 27.438 13.490 1.00 22.40 321 PRO A O 1
ATOM 2421 N N . THR A 1 334 ? 61.724 28.591 11.920 1.00 22.70 322 THR A N 1
ATOM 2422 C CA . THR A 1 334 ? 62.403 29.834 12.268 1.00 24.60 322 THR A CA 1
ATOM 2423 C C . THR A 1 334 ? 61.696 30.513 13.436 1.00 25.22 322 THR A C 1
ATOM 2424 O O . THR A 1 334 ? 60.534 30.920 13.313 1.00 20.82 322 THR A O 1
ATOM 2428 N N . ALA A 1 335 ? 62.410 30.656 14.561 1.00 20.97 323 ALA A N 1
ATOM 2429 C CA . ALA A 1 335 ? 61.790 31.197 15.769 1.00 20.54 323 ALA A CA 1
ATOM 2430 C C . ALA A 1 335 ? 61.220 32.589 15.536 1.00 17.91 323 ALA A C 1
ATOM 2431 O O . ALA A 1 335 ? 60.141 32.910 16.047 1.00 20.77 323 ALA A O 1
ATOM 2433 N N . GLU A 1 336 ? 61.914 33.427 14.757 1.00 19.71 324 GLU A N 1
ATOM 2434 C CA . GLU A 1 336 ? 61.519 34.818 14.568 1.00 22.68 324 GLU A CA 1
ATOM 2435 C C . GLU A 1 336 ? 60.624 35.029 13.345 1.00 23.00 324 GLU A C 1
ATOM 2436 O O . GLU A 1 336 ? 60.328 36.178 13.003 1.00 19.53 324 GLU A O 1
ATOM 2442 N N . ALA A 1 337 ? 60.174 33.959 12.691 1.00 19.82 325 ALA A N 1
ATOM 2443 C CA . ALA A 1 337 ? 59.104 34.116 11.712 1.00 17.72 325 ALA A CA 1
ATOM 2444 C C . ALA A 1 337 ? 57.829 34.566 12.424 1.00 17.73 325 ALA A C 1
ATOM 2445 O O . ALA A 1 337 ? 57.705 34.459 13.648 1.00 16.76 325 ALA A O 1
ATOM 2447 N N . PHE A 1 338 ? 56.864 35.057 11.643 1.00 16.21 326 PHE A N 1
ATOM 2448 C CA . PHE A 1 338 ? 55.693 35.705 12.221 1.00 16.40 326 PHE A CA 1
ATOM 2449 C C . PHE A 1 338 ? 54.545 35.680 11.222 1.00 16.90 326 PHE A C 1
ATOM 2450 O O . PHE A 1 338 ? 54.745 35.556 10.006 1.00 17.80 326 PHE A O 1
ATOM 2458 N N . GLY A 1 339 ? 53.344 35.871 11.749 1.00 18.45 327 GLY A N 1
ATOM 2459 C CA . GLY A 1 339 ? 52.151 35.866 10.912 1.00 15.58 327 GLY A CA 1
ATOM 2460 C C . GLY A 1 339 ? 50.918 35.886 11.780 1.00 18.19 327 GLY A C 1
ATOM 2461 O O . GLY A 1 339 ? 50.909 36.488 12.858 1.00 20.08 327 GLY A O 1
ATOM 2462 N N . HIS A 1 340 ? 49.870 35.233 11.296 1.00 13.92 328 HIS A N 1
ATOM 2463 C CA . HIS A 1 340 ? 48.695 35.066 12.128 1.00 17.29 328 HIS A CA 1
ATOM 2464 C C . HIS A 1 340 ? 47.878 33.917 11.566 1.00 18.88 328 HIS A C 1
ATOM 2465 O O . HIS A 1 340 ? 47.963 33.595 10.373 1.00 16.37 328 HIS A O 1
ATOM 2472 N N . SER A 1 341 ? 47.120 33.279 12.446 1.00 15.88 329 SER A N 1
ATOM 2473 C CA . SER A 1 341 ? 46.273 32.166 12.068 1.00 16.35 329 SER A CA 1
ATOM 2474 C C . SER A 1 341 ? 44.813 32.541 12.273 1.00 18.81 329 SER A C 1
ATOM 2475 O O . SER A 1 341 ? 44.494 33.510 12.965 1.00 17.71 329 SER A O 1
ATOM 2478 N N . GLY A 1 342 ? 43.932 31.749 11.673 1.00 16.65 330 GLY A N 1
ATOM 2479 C CA . GLY A 1 342 ? 42.518 32.053 11.671 1.00 13.92 330 GLY A CA 1
ATOM 2480 C C . GLY A 1 342 ? 41.695 30.887 12.182 1.00 22.90 330 GLY A C 1
ATOM 2481 O O . GLY A 1 342 ? 42.095 29.721 12.099 1.00 21.69 330 GLY A O 1
ATOM 2482 N N . TRP A 1 343 ? 40.534 31.234 12.740 1.00 22.26 331 TRP A N 1
ATOM 2483 C CA . TRP A 1 343 ? 39.526 30.270 13.169 1.00 29.93 331 TRP A CA 1
ATOM 2484 C C . TRP A 1 343 ? 39.305 29.188 12.115 1.00 23.02 331 TRP A C 1
ATOM 2485 O O . TRP A 1 343 ? 38.932 29.479 10.977 1.00 26.30 331 TRP A O 1
ATOM 2496 N N . GLY A 1 344 ? 39.529 27.938 12.489 1.00 22.83 332 GLY A N 1
ATOM 2497 C CA . GLY A 1 344 ? 39.283 26.831 11.594 1.00 22.43 332 GLY A CA 1
ATOM 2498 C C . GLY A 1 344 ? 40.508 26.320 10.860 1.00 22.40 332 GLY A C 1
ATOM 2499 O O . GLY A 1 344 ? 40.478 25.190 10.352 1.00 17.43 332 GLY A O 1
ATOM 2500 N N . GLY A 1 345 ? 41.580 27.109 10.784 1.00 16.91 333 GLY A N 1
ATOM 2501 C CA . GLY A 1 345 ? 42.839 26.540 10.338 1.00 15.37 333 GLY A CA 1
ATOM 2502 C C . GLY A 1 345 ? 43.652 27.334 9.332 1.00 15.29 333 GLY A C 1
ATOM 2503 O O . GLY A 1 345 ? 44.786 26.945 9.056 1.00 15.73 333 GLY A O 1
ATOM 2504 N N . SER A 1 346 ? 43.118 28.432 8.786 1.00 14.76 334 SER A N 1
ATOM 2505 C CA . SER A 1 346 ? 43.900 29.228 7.842 1.00 13.90 334 SER A CA 1
ATOM 2506 C C . SER A 1 346 ? 45.090 29.900 8.536 1.00 14.41 334 SER A C 1
ATOM 2507 O O . SER A 1 346 ? 45.124 30.070 9.759 1.00 13.76 334 SER A O 1
ATOM 2510 N N . CYS A 1 347 ? 46.079 30.299 7.736 1.00 16.13 335 CYS A N 1
ATOM 2511 C CA . CYS A 1 347 ? 47.199 31.046 8.298 1.00 14.90 335 CYS A CA 1
ATOM 2512 C C . CYS A 1 347 ? 47.964 31.724 7.173 1.00 16.14 335 CYS A C 1
ATOM 2513 O O . CYS A 1 347 ? 47.852 31.349 6.001 1.00 13.60 335 CYS A O 1
ATOM 2516 N N . ALA A 1 348 ? 48.765 32.717 7.556 1.00 15.17 336 ALA A N 1
ATOM 2517 C CA . ALA A 1 348 ? 49.730 33.324 6.650 1.00 17.15 336 ALA A CA 1
ATOM 2518 C C . ALA A 1 348 ? 50.940 33.738 7.474 1.00 16.20 336 ALA A C 1
ATOM 2519 O O . ALA A 1 348 ? 50.786 34.212 8.605 1.00 15.42 336 ALA A O 1
ATOM 2521 N N . PHE A 1 349 ? 52.138 33.540 6.923 1.00 12.78 337 PHE A N 1
ATOM 2522 C CA . PHE A 1 349 ? 53.339 33.835 7.696 1.00 14.91 337 PHE A CA 1
ATOM 2523 C C . PHE A 1 349 ? 54.434 34.371 6.785 1.00 16.82 337 PHE A C 1
ATOM 2524 O O . PHE A 1 349 ? 54.436 34.142 5.569 1.00 14.07 337 PHE A O 1
ATOM 2532 N N . ALA A 1 350 ? 55.409 35.032 7.416 1.00 15.70 338 ALA A N 1
ATOM 2533 C CA . ALA A 1 350 ? 56.614 35.526 6.769 1.00 13.43 338 ALA A CA 1
ATOM 2534 C C . ALA A 1 350 ? 57.831 35.078 7.564 1.00 18.94 338 ALA A C 1
ATOM 2535 O O . ALA A 1 350 ? 57.792 35.038 8.796 1.00 18.99 338 ALA A O 1
ATOM 2537 N N . ASP A 1 351 ? 58.914 34.766 6.862 1.00 16.99 339 ASP A N 1
ATOM 2538 C CA . ASP A 1 351 ? 60.183 34.398 7.487 1.00 18.34 339 ASP A CA 1
ATOM 2539 C C . ASP A 1 351 ? 61.252 35.294 6.876 1.00 21.41 339 ASP A C 1
ATOM 2540 O O . ASP A 1 351 ? 61.805 34.986 5.812 1.00 19.28 339 ASP A O 1
ATOM 2545 N N . PRO A 1 352 ? 61.555 36.433 7.511 1.00 22.84 340 PRO A N 1
ATOM 2546 C CA . PRO A 1 352 ? 62.570 37.330 6.931 1.00 21.60 340 PRO A CA 1
ATOM 2547 C C . PRO A 1 352 ? 63.957 36.725 6.925 1.00 23.83 340 PRO A C 1
ATOM 2548 O O . PRO A 1 352 ? 64.779 37.133 6.100 1.00 26.49 340 PRO A O 1
ATOM 2552 N N . THR A 1 353 ? 64.240 35.774 7.823 1.00 19.18 341 THR A N 1
ATOM 2553 C CA . THR A 1 353 ? 65.578 35.195 7.897 1.00 24.11 341 THR A CA 1
ATOM 2554 C C . THR A 1 353 ? 65.875 34.323 6.684 1.00 27.62 341 THR A C 1
ATOM 2555 O O . THR A 1 353 ? 66.976 34.380 6.126 1.00 24.50 341 THR A O 1
ATOM 2559 N N . ARG A 1 354 ? 64.912 33.500 6.271 1.00 22.21 342 ARG A N 1
ATOM 2560 C CA . ARG A 1 354 ? 65.075 32.640 5.105 1.00 28.57 342 ARG A CA 1
ATOM 2561 C C . ARG A 1 354 ? 64.523 33.265 3.827 1.00 25.21 342 ARG A C 1
ATOM 2562 O O . ARG A 1 354 ? 64.733 32.713 2.744 1.00 29.18 342 ARG A O 1
ATOM 2570 N N . GLY A 1 355 ? 63.818 34.392 3.916 1.00 21.63 343 GLY A N 1
ATOM 2571 C CA . GLY A 1 355 ? 63.251 35.006 2.727 1.00 19.47 343 GLY A CA 1
ATOM 2572 C C . GLY A 1 355 ? 62.000 34.339 2.177 1.00 23.02 343 GLY A C 1
ATOM 2573 O O . GLY A 1 355 ? 61.645 34.582 1.022 1.00 26.55 343 GLY A O 1
ATOM 2574 N N . VAL A 1 356 ? 61.300 33.527 2.968 1.00 20.56 344 VAL A N 1
ATOM 2575 C CA . VAL A 1 356 ? 60.157 32.778 2.452 1.00 18.02 344 VAL A CA 1
ATOM 2576 C C . VAL A 1 356 ? 58.884 33.245 3.151 1.00 18.80 344 VAL A C 1
ATOM 2577 O O . VAL A 1 356 ? 58.916 33.902 4.194 1.00 16.71 344 VAL A O 1
ATOM 2581 N N . SER A 1 357 ? 57.748 32.904 2.548 1.00 17.93 345 SER A N 1
ATOM 2582 C CA . SER A 1 357 ? 56.440 33.212 3.115 1.00 16.19 345 SER A CA 1
ATOM 2583 C C . SER A 1 357 ? 55.453 32.173 2.606 1.00 19.65 345 SER A C 1
ATOM 2584 O O . SER A 1 357 ? 55.736 31.436 1.652 1.00 14.10 345 SER A O 1
ATOM 2587 N N . GLY A 1 358 ? 54.274 32.141 3.221 1.00 17.66 346 GLY A N 1
ATOM 2588 C CA . GLY A 1 358 ? 53.268 31.202 2.743 1.00 17.46 346 GLY A CA 1
ATOM 2589 C C . GLY A 1 358 ? 51.908 31.478 3.342 1.00 14.83 346 GLY A C 1
ATOM 2590 O O . GLY A 1 358 ? 51.756 32.281 4.270 1.00 15.96 346 GLY A O 1
ATOM 2591 N N . ALA A 1 359 ? 50.911 30.785 2.795 1.00 15.21 347 ALA A N 1
ATOM 2592 C CA . ALA A 1 359 ? 49.574 30.864 3.361 1.00 14.76 347 ALA A CA 1
ATOM 2593 C C . ALA A 1 359 ? 48.821 29.585 3.047 1.00 13.34 347 ALA A C 1
ATOM 2594 O O . ALA A 1 359 ? 48.966 29.017 1.963 1.00 12.86 347 ALA A O 1
ATOM 2596 N N . TYR A 1 360 ? 48.025 29.138 4.011 1.00 10.95 348 TYR A N 1
ATOM 2597 C CA . TYR A 1 360 ? 47.104 28.020 3.843 1.00 12.82 348 TYR A CA 1
ATOM 2598 C C . TYR A 1 360 ? 45.693 28.560 4.036 1.00 13.46 348 TYR A C 1
ATOM 2599 O O . TYR A 1 360 ? 45.399 29.158 5.076 1.00 11.56 348 TYR A O 1
ATOM 2608 N N . VAL A 1 361 ? 44.828 28.358 3.043 1.00 12.81 349 VAL A N 1
ATOM 2609 C CA . VAL A 1 361 ? 43.473 28.902 3.080 1.00 12.61 349 VAL A CA 1
ATOM 2610 C C . VAL A 1 361 ? 42.517 27.770 2.728 1.00 11.50 349 VAL A C 1
ATOM 2611 O O . VAL A 1 361 ? 42.642 27.161 1.661 1.00 11.73 349 VAL A O 1
ATOM 2615 N N . MET A 1 362 ? 41.577 27.475 3.620 1.00 12.67 350 MET A N 1
ATOM 2616 C CA . MET A 1 362 ? 40.699 26.329 3.405 1.00 14.63 350 MET A CA 1
ATOM 2617 C C . MET A 1 362 ? 39.305 26.673 3.893 1.00 14.77 350 MET A C 1
ATOM 2618 O O . MET A 1 362 ? 39.103 27.664 4.593 1.00 15.61 350 MET A O 1
ATOM 2623 N N . ASN A 1 363 ? 38.329 25.828 3.543 1.00 14.59 351 ASN A N 1
ATOM 2624 C CA . ASN A 1 363 ? 36.968 26.108 3.976 1.00 16.00 351 ASN A CA 1
ATOM 2625 C C . ASN A 1 363 ? 36.368 25.050 4.894 1.00 15.54 351 ASN A C 1
ATOM 2626 O O . ASN A 1 363 ? 35.300 25.299 5.459 1.00 17.39 351 ASN A O 1
ATOM 2631 N N . LYS A 1 364 ? 37.023 23.914 5.098 1.00 16.10 352 LYS A N 1
ATOM 2632 C CA . LYS A 1 364 ? 36.619 22.992 6.159 1.00 16.22 352 LYS A CA 1
ATOM 2633 C C . LYS A 1 364 ? 37.298 23.411 7.468 1.00 17.52 352 LYS A C 1
ATOM 2634 O O . LYS A 1 364 ? 38.526 23.341 7.601 1.00 15.51 352 LYS A O 1
ATOM 2640 N N . GLN A 1 365 ? 36.496 23.857 8.430 1.00 16.87 353 GLN A N 1
ATOM 2641 C CA . GLN A 1 365 ? 37.026 24.388 9.681 1.00 16.32 353 GLN A CA 1
ATOM 2642 C C . GLN A 1 365 ? 37.350 23.256 10.645 1.00 23.32 353 GLN A C 1
ATOM 2643 O O . GLN A 1 365 ? 36.508 22.393 10.900 1.00 19.80 353 GLN A O 1
ATOM 2649 N N . GLY A 1 366 ? 38.573 23.253 11.168 1.00 18.48 354 GLY A N 1
ATOM 2650 C CA . GLY A 1 366 ? 38.949 22.351 12.236 1.00 18.20 354 GLY A CA 1
ATOM 2651 C C . GLY A 1 366 ? 38.678 22.991 13.585 1.00 21.91 354 GLY A C 1
ATOM 2652 O O . GLY A 1 366 ? 38.054 24.046 13.692 1.00 20.43 354 GLY A O 1
ATOM 2653 N N . ASN A 1 367 ? 39.164 22.341 14.639 1.00 27.45 355 ASN A N 1
ATOM 2654 C CA . ASN A 1 367 ? 38.961 22.893 15.974 1.00 30.86 355 ASN A CA 1
ATOM 2655 C C . ASN A 1 367 ? 40.276 23.256 16.658 1.00 34.32 355 ASN A C 1
ATOM 2656 O O . ASN A 1 367 ? 40.316 23.383 17.889 1.00 37.39 355 ASN A O 1
ATOM 2661 N N . ALA A 1 368 ? 41.357 23.410 15.895 1.00 26.50 356 ALA A N 1
ATOM 2662 C CA . ALA A 1 368 ? 42.608 23.931 16.431 1.00 26.93 356 ALA A CA 1
ATOM 2663 C C . ALA A 1 368 ? 42.611 25.445 16.266 1.00 28.33 356 ALA A C 1
ATOM 2664 O O . ALA A 1 368 ? 42.521 25.953 15.142 1.00 27.83 356 ALA A O 1
ATOM 2666 N N . LEU A 1 369 ? 42.709 26.170 17.385 1.00 23.52 357 LEU A N 1
ATOM 2667 C CA . LEU A 1 369 ? 42.682 27.624 17.308 1.00 25.52 357 LEU A CA 1
ATOM 2668 C C . LEU A 1 369 ? 43.893 28.156 16.547 1.00 23.92 357 LEU A C 1
ATOM 2669 O O . LEU A 1 369 ? 43.779 29.113 15.771 1.00 22.46 357 LEU A O 1
ATOM 2674 N N . ILE A 1 370 ? 45.064 27.553 16.768 1.00 22.30 358 ILE A N 1
ATOM 2675 C CA . ILE A 1 370 ? 46.260 27.812 15.975 1.00 23.94 358 ILE A CA 1
ATOM 2676 C C . ILE A 1 370 ? 46.962 26.480 15.757 1.00 23.06 358 ILE A C 1
ATOM 2677 O O . ILE A 1 370 ? 46.720 25.497 16.466 1.00 23.99 358 ILE A O 1
ATOM 2682 N N . GLY A 1 371 ? 47.838 26.458 14.758 1.00 19.71 359 GLY A N 1
ATOM 2683 C CA . GLY A 1 371 ? 48.612 25.264 14.473 1.00 20.16 359 GLY A CA 1
ATOM 2684 C C . GLY A 1 371 ? 47.778 24.101 13.978 1.00 21.95 359 GLY A C 1
ATOM 2685 O O . GLY A 1 371 ? 48.023 22.953 14.374 1.00 18.03 359 GLY A O 1
ATOM 2686 N N . ASP A 1 372 ? 46.782 24.371 13.145 1.00 20.72 360 ASP A N 1
ATOM 2687 C CA . ASP A 1 372 ? 46.038 23.287 12.524 1.00 18.22 360 ASP A CA 1
ATOM 2688 C C . ASP A 1 372 ? 47.031 22.399 11.784 1.00 17.46 360 ASP A C 1
ATOM 2689 O O . ASP A 1 372 ? 47.824 22.913 10.982 1.00 17.30 360 ASP A O 1
ATOM 2694 N N . PRO A 1 373 ? 47.035 21.082 12.023 1.00 17.84 361 PRO A N 1
ATOM 2695 C CA . PRO A 1 373 ? 48.090 20.244 11.439 1.00 17.37 361 PRO A CA 1
ATOM 2696 C C . PRO A 1 373 ? 48.084 20.202 9.922 1.00 17.15 361 PRO A C 1
ATOM 2697 O O . PRO A 1 373 ? 49.136 19.918 9.345 1.00 17.18 361 PRO A O 1
ATOM 2701 N N . ARG A 1 374 ? 46.944 20.443 9.258 1.00 17.66 362 ARG A N 1
ATOM 2702 C CA . ARG A 1 374 ? 46.964 20.514 7.793 1.00 16.84 362 ARG A CA 1
ATOM 2703 C C . ARG A 1 374 ? 47.941 21.589 7.321 1.00 16.02 362 ARG A C 1
ATOM 2704 O O . ARG A 1 374 ? 48.751 21.360 6.409 1.00 15.29 362 ARG A O 1
ATOM 2712 N N . SER A 1 375 ? 47.922 22.754 7.968 1.00 14.24 363 SER A N 1
ATOM 2713 C CA . SER A 1 375 ? 48.817 23.839 7.571 1.00 14.30 363 SER A CA 1
ATOM 2714 C C . SER A 1 375 ? 50.246 23.570 8.027 1.00 15.91 363 SER A C 1
ATOM 2715 O O . SER A 1 375 ? 51.197 23.815 7.273 1.00 13.87 363 SER A O 1
ATOM 2718 N N . VAL A 1 376 ? 50.406 23.030 9.240 1.00 13.91 364 VAL A N 1
ATOM 2719 C CA . VAL A 1 376 ? 51.745 22.802 9.785 1.00 15.08 364 VAL A CA 1
ATOM 2720 C C . VAL A 1 376 ? 52.507 21.791 8.932 1.00 15.87 364 VAL A C 1
ATOM 2721 O O . VAL A 1 376 ? 53.683 22.001 8.600 1.00 15.72 364 VAL A O 1
ATOM 2725 N N . ARG A 1 377 ? 51.852 20.691 8.554 1.00 15.30 365 ARG A N 1
ATOM 2726 C CA . ARG A 1 377 ? 52.515 19.675 7.735 1.00 17.27 365 ARG A CA 1
ATOM 2727 C C . ARG A 1 377 ? 52.951 20.250 6.393 1.00 16.26 365 ARG A C 1
ATOM 2728 O O . ARG A 1 377 ? 54.013 19.890 5.870 1.00 14.72 365 ARG A O 1
ATOM 2736 N N . LEU A 1 378 ? 52.128 21.124 5.800 1.00 12.25 366 LEU A N 1
ATOM 2737 C CA . LEU A 1 378 ? 52.478 21.719 4.510 1.00 12.60 366 LEU A CA 1
ATOM 2738 C C . LEU A 1 378 ? 53.694 22.6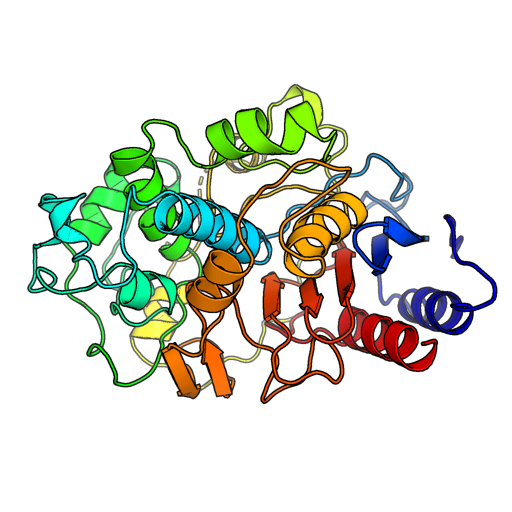29 4.636 1.00 13.90 366 LEU A C 1
ATOM 2739 O O . LEU A 1 378 ? 54.625 22.562 3.820 1.00 15.87 366 LEU A O 1
ATOM 2744 N N . ILE A 1 379 ? 53.705 23.481 5.662 1.00 14.63 367 ILE A N 1
ATOM 2745 C CA . ILE A 1 379 ? 54.821 24.402 5.862 1.00 16.79 367 ILE A CA 1
ATOM 2746 C C . ILE A 1 379 ? 56.095 23.625 6.167 1.00 16.43 367 ILE A C 1
ATOM 2747 O O . ILE A 1 379 ? 57.183 23.969 5.693 1.00 15.48 367 ILE A O 1
ATOM 2752 N N . GLU A 1 380 ? 55.981 22.562 6.958 1.00 13.34 368 GLU A N 1
ATOM 2753 C CA . GLU A 1 380 ? 57.166 21.771 7.275 1.00 13.48 368 GLU A CA 1
ATOM 2754 C C . GLU A 1 380 ? 57.706 21.078 6.028 1.00 16.83 368 GLU A C 1
ATOM 2755 O O . GLU A 1 380 ? 58.924 21.037 5.808 1.00 19.47 368 GLU A O 1
ATOM 2761 N N . ALA A 1 381 ? 56.820 20.588 5.162 1.00 12.58 369 ALA A N 1
ATOM 2762 C CA . ALA A 1 381 ? 57.276 20.012 3.900 1.00 14.98 369 ALA A CA 1
ATOM 2763 C C . ALA A 1 381 ? 57.950 21.052 3.016 1.00 18.01 369 ALA A C 1
ATOM 2764 O O . ALA A 1 381 ? 58.929 20.749 2.312 1.00 15.15 369 ALA A O 1
ATOM 2766 N N . ALA A 1 382 ? 57.419 22.278 3.002 1.00 15.28 370 ALA A N 1
ATOM 2767 C CA . ALA A 1 382 ? 58.030 23.314 2.180 1.00 16.54 370 ALA A CA 1
ATOM 2768 C C . ALA A 1 382 ? 59.439 23.622 2.673 1.00 18.87 370 ALA A C 1
ATOM 2769 O O . ALA A 1 382 ? 60.382 23.706 1.877 1.00 17.25 370 ALA A O 1
ATOM 2771 N N . TYR A 1 383 ? 59.601 23.779 3.997 1.00 17.14 371 TYR A N 1
ATOM 2772 C CA . TYR A 1 383 ? 60.930 24.054 4.542 1.00 17.16 371 TYR A CA 1
ATOM 2773 C C . TYR A 1 383 ? 61.884 22.884 4.322 1.00 19.81 371 TYR A C 1
ATOM 2774 O O . TYR A 1 383 ? 63.081 23.097 4.089 1.00 19.62 371 TYR A O 1
ATOM 2783 N N . ALA A 1 384 ? 61.387 21.643 4.418 1.00 17.02 372 ALA A N 1
ATOM 2784 C CA . ALA A 1 384 ? 62.245 20.482 4.187 1.00 20.89 372 ALA A CA 1
ATOM 2785 C C . ALA A 1 384 ? 62.675 20.368 2.731 1.00 22.60 372 ALA A C 1
ATOM 2786 O O . ALA A 1 384 ? 63.574 19.577 2.419 1.00 21.30 372 ALA A O 1
ATOM 2788 N N . SER A 1 385 ? 62.047 21.127 1.838 1.00 18.64 373 SER A N 1
ATOM 2789 C CA . SER A 1 385 ? 62.406 21.147 0.430 1.00 19.82 373 SER A CA 1
ATOM 2790 C C . SER A 1 385 ? 63.470 22.183 0.109 1.00 20.97 373 SER A C 1
ATOM 2791 O O . SER A 1 385 ? 63.988 22.191 -1.015 1.00 22.26 373 SER A O 1
ATOM 2794 N N . LEU A 1 386 ? 63.796 23.052 1.056 1.00 23.40 374 LEU A N 1
ATOM 2795 C CA . LEU A 1 386 ? 64.740 24.141 0.804 1.00 23.12 374 LEU A CA 1
ATOM 2796 C C . LEU A 1 386 ? 66.166 23.615 0.879 1.00 32.90 374 LEU A C 1
ATOM 2797 O O . LEU A 1 386 ? 67.028 24.078 0.136 1.00 38.29 374 LEU A O 1
#

B-factor: mean 24.56, std 9.03, range [10.93, 87.48]

Organism: Caulobacter vibrioides (strain ATCC 19089 / CIP 103742 / CB 15) (NCBI:txid190650)

Secondary structure (DSSP, 8-state):
--EEEE--GGGHHHHHHHHHHHGGG--SEEEEEEEETTEEEEEEEEEBSSTTS-SB--TT-BEE-GGGHHHHHHHHHHHHHHTTS--TTSBHHHH-GGGGGGGTTT-BHHHHHTT-SS-SS--S---TTGGG-HHHHHHHHHHPPPSS-TTS-----TTHHHHHHHHHHHHHHSS-HHHHHIIIIIHHHT--EEES--GGGGGGBPP-B--SS-----S--HHHHHHHSSTTS----HHHHHHS--TTT-EEE-HHHHHHHHHHHHTTTEETTEESS-HHHHHHHHS--EEEE-SSSSSEEEE-SSSEE-TTT-TT-S-TT-EEEE-TTS-EEEEETTTTEEEEEEESB--S-SS--HHHHHHHHHHHHT-

Solvent-accessible surface area: 13635 Å² total; per-residue (Å²): 109,126,29,75,45,82,17,58,136,130,4,51,45,0,87,121,36,1,101,114,5,17,42,145,54,25,4,1,0,0,20,0,0,0,0,46,94,6,123,48,37,0,20,0,18,2,13,66,11,22,123,159,113,133,76,96,8,11,87,94,14,0,0,7,0,39,16,0,0,0,2,2,0,0,1,0,0,3,34,4,26,45,98,67,124,9,41,17,107,43,29,1,16,101,28,2,86,90,0,36,85,51,66,0,87,73,10,18,0,39,43,1,0,0,0,12,1,0,0,1,3,1,56,70,149,9,95,66,36,22,7,29,73,60,102,38,0,5,61,52,0,1,52,20,61,54,48,23,92,72,57,64,25,3,0,8,0,13,15,0,0,0,0,2,0,3,3,0,4,78,85,22,24,57,70,51,2,5,40,0,1,90,73,44,0,8,106,59,19,57,10,37,4,57,6,19,1,64,83,95,33,23,150,67,19,4,48,46,39,135,21,129,53,137,12,153,21,41,156,102,42,92,4,2,56,1,3,52,98,60,107,16,8,72,52,162,47,66,38,45,44,52,107,39,39,0,1,0,14,0,0,1,0,7,0,17,3,2,0,50,0,2,0,0,4,6,79,42,0,44,2,100,73,116,79,8,7,59,89,73,6,14,162,44,1,17,50,83,54,29,110,26,156,8,57,3,6,34,38,52,1,0,0,0,0,0,2,8,30,4,42,38,45,80,60,5,2,78,15,31,78,0,1,0,2,6,0,71,3,4,3,2,0,0,0,0,57,87,114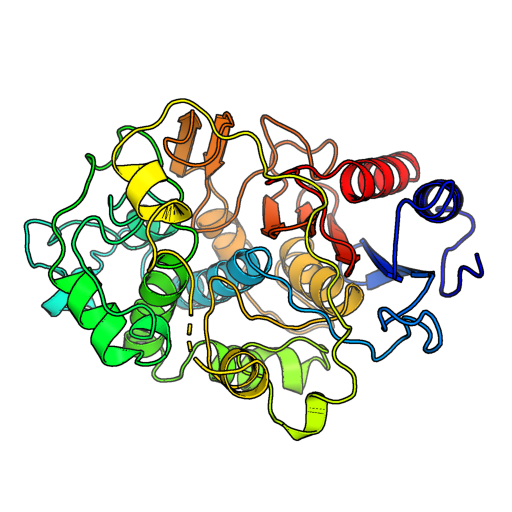,10,3,0,0,0,0,2,6,0,40,12,22,74,26,18,9,14,7,70,19,4,20,104,0,0,90,11,0,16,92,19,62

Nearest PDB structures (foldseek):
  5gkv-assembly1_A  TM=1.003E+00  e=5.681E-78  Caulobacter vibrioides CB15
  8j5v-assembly1_A  TM=9.250E-01  e=1.653E-35  Pseudomonas putida
  3zyt-assembly1_A  TM=8.434E-01  e=9.303E-27  Paenarthrobacter nitroguajacolicus
  1ci9-assembly1_A  TM=7.310E-01  e=3.567E-19  Burkholderia gladioli
  3wrt-assembly3_C  TM=7.366E-01  e=2.089E-15  Chromohalobacter sp. 560

Foldseek 3Di:
DDKDDAADPLLVLLVVLLVVCPPPNNAAKKWKWKDFLLHTHTIMIDHALEPVRPHGPDDLFKEWFQQLLLLLLLLLVLLCCLVVLFPQQQQLCVLVVLLPAQPRRRQGLLLLLQQQQQCLFDLDDDDLALLLVLVSLLNCNSHDHHNDHGPDAHAHNQQSSQSSSQVSSCSRVVDGSQVCCVPPPCVVQVFFKGFFDDPVSPVSYGAFADAPDAADKDDDDSNQCRCPPDPNNHHPDDNSLQHHGRSRTGMMHHWSSLQSCLLCLLNQCDGPRRRSGGVVSSCQQQDFPDWQQHPHHRDTWGDGSSWTFCPPPNLQHDARRKTGDHRAQGWIWIHDNVRSMIMIMGGRYGYNRRYSDVSSSSSNHSSVVSD